Protein 2JKS (pdb70)

Nearest PDB structures (foldseek):
  2jks-assembly1_A  TM=1.004E+00  e=1.057E-60  Toxoplasma gondii ME49
  5wa2-assembly1_A  TM=6.777E-01  e=1.128E-17  Toxoplasma gondii
  1ynt-assembly1_G  TM=4.814E-01  e=3.077E-14  Toxoplasma gondii
  5co1-assembly4_D  TM=2.319E-01  e=4.496E-04  Danio rerio
  2z4t-assembly1_A  TM=3.611E-01  e=1.476E-02  Photobacterium sp. JT-ISH-224

Organism: Toxoplasma gondii (NCBI:txid5811)

Radius of gyration: 24.53 Å; Cα contacts (8 Å, |Δi|>4): 745; chains: 1; bounding box: 59×46×73 Å

CATH classification: 2.60.40.1320 (+1 more: 2.60.40.1320)

Secondary structure (DSSP, 8-state):
--EEEEETTEEEEE---SS--PPEEEEEEEBTTB-EEEEEEE--TT-EEEEESS-TTT-EEETT--SSSSEEEETTTEEEEEEE-HHHHHT-SS----EE----EEEEEE--GGG--SS-EEEEEEEEEE-----EEEEEEEEEEPPPPPEEETTTEEE---STTT-SSPEEEEEBTTB-EEEEE--TTEEEESTTTTTEEE-GGG--TTS--EEEGGGT-TT--GGGEEE-SS-TTEEEEE--GGGS-SS-EEEEEEEEEPP------EEEEEEE-TT--S--

Foldseek 3Di:
DWDWDDDAQEIEIEEPDPDADFAAEDEHEAEVVRFKHKYAYDYDDQKDKAKFVRDQQFWWAAQVAAVEDAWGDTFPDDTRHYTDFLCVQQVADDRWGWAWDPVSTMTMGGDDLRSAHLFKGKTKMKMWIWGPVTDIYMHIYIYIYFHDAFEADPLAATDHGFYPRRPPAAHEAEDALVNQKHKAAQDPQKAKPPVVVLFWFFACVVSASVRGDIDGPCVQQVPDDSVQKDADDVHNRMIMGGQNSVRQGQAKDKTKMFIAGDPVSGHGTHIYIYIYHHPDDPVD

InterPro domains:
  IPR007226 SRS domain [PF04092] (68-215)
  IPR007226 SRS domain [PF04092] (226-361)
  IPR028352 Protozoan surface antigen, SAG1 family [PR01801] (86-101)
  IPR028352 Protozoan surface antigen, SAG1 family [PR01801] (174-192)
  IPR028352 Protozoan surface antigen, SAG1 family [PR01801] (209-225)
  IPR028352 Protozoan surface antigen, SAG1 family [PR01801] (227-246)
  IPR028352 Protozoan surface antigen, SAG1 family [PR01801] (249-264)
  IPR028352 Protozoan surface antigen, SAG1 family [PR01801] (287-299)
  IPR028352 Protozoan surface antigen, SAG1 family [PR01801] (309-319)
  IPR028352 Protozoan surface antigen, SAG1 family [PR01801] (319-334)
  IPR036755 SRS domain superfamily [G3DSA:2.60.40.1320] (55-218)
  IPR036755 SRS domain superfamily [G3DSA:2.60.40.1320] (219-368)
  IPR036755 SRS domain superfamily [SSF74877] (63-218)
  IPR036755 SRS domain superfamily [SSF74877] (221-363)

Structure (mmCIF, N/CA/C/O backbone):
data_2JKS
#
_entry.id   2JKS
#
_cell.length_a   92.050
_cell.length_b   92.050
_cell.length_c   98.310
_cell.angle_alpha   90.00
_cell.angle_beta   90.00
_cell.angle_gamma   90.00
#
_symmetry.space_group_name_H-M   'P 41 21 2'
#
loop_
_entity.id
_entity.type
_entity.pdbx_description
1 polymer 'BRADYZOITE SURFACE ANTIGEN BSR4'
2 non-polymer 'ZINC ION'
3 water water
#
loop_
_atom_site.group_PDB
_atom_site.id
_atom_site.type_symbol
_atom_site.label_atom_id
_atom_site.label_alt_id
_atom_site.label_comp_id
_atom_site.label_asym_id
_atom_site.label_entity_id
_atom_site.label_seq_id
_atom_site.pdbx_PDB_ins_code
_atom_site.Cartn_x
_atom_site.Cartn_y
_atom_site.Cartn_z
_atom_site.occupancy
_atom_site.B_iso_or_equiv
_atom_site.auth_seq_id
_atom_site.auth_comp_id
_atom_site.auth_asym_id
_atom_site.auth_atom_id
_atom_site.pdbx_PDB_model_num
ATOM 1 N N . THR A 1 4 ? -10.572 10.083 39.432 1.00 48.30 4 THR A N 1
ATOM 2 C CA . THR A 1 4 ? -11.060 9.864 38.030 1.00 48.23 4 THR A CA 1
ATOM 3 C C . THR A 1 4 ? -10.082 10.473 36.988 1.00 47.76 4 THR A C 1
ATOM 4 O O . THR A 1 4 ? -9.631 11.622 37.125 1.00 47.47 4 THR A O 1
ATOM 8 N N . SER A 1 5 ? -9.758 9.676 35.974 1.00 46.64 5 SER A N 1
ATOM 9 C CA . SER A 1 5 ? -8.852 10.064 34.900 1.00 44.47 5 SER A CA 1
ATOM 10 C C . SER A 1 5 ? -9.479 9.742 33.534 1.00 43.03 5 SER A C 1
ATOM 11 O O . SER A 1 5 ? -10.284 8.790 33.382 1.00 42.86 5 SER A O 1
ATOM 14 N N . ARG A 1 6 ? -9.160 10.566 32.542 1.00 39.12 6 ARG A N 1
ATOM 15 C CA . ARG A 1 6 ? -9.636 10.324 31.200 1.00 36.53 6 ARG A CA 1
ATOM 16 C C . ARG A 1 6 ? -8.536 10.744 30.212 1.00 33.93 6 ARG A C 1
ATOM 17 O O . ARG A 1 6 ? -8.042 11.832 30.319 1.00 32.15 6 ARG A O 1
ATOM 25 N N . LEU A 1 7 ? -8.220 9.862 29.274 1.00 32.87 7 LEU A N 1
ATOM 26 C CA . LEU A 1 7 ? -7.271 10.103 28.195 1.00 32.77 7 LEU A CA 1
ATOM 27 C C . LEU A 1 7 ? -7.997 10.135 26.834 1.00 32.58 7 LEU A C 1
ATOM 28 O O . LEU A 1 7 ? -8.812 9.243 26.501 1.00 32.16 7 LEU A O 1
ATOM 33 N N . THR A 1 8 ? -7.744 11.198 26.073 1.00 32.38 8 THR A N 1
ATOM 34 C CA . THR A 1 8 ? -8.187 11.266 24.687 1.00 33.03 8 THR A CA 1
ATOM 35 C C . THR A 1 8 ? -6.968 11.383 23.740 1.00 31.20 8 THR A C 1
ATOM 36 O O . THR A 1 8 ? -6.040 12.116 24.030 1.00 33.09 8 THR A O 1
ATOM 40 N N . VAL A 1 9 ? -6.979 10.635 22.651 1.00 30.23 9 VAL A N 1
ATOM 41 C CA . VAL A 1 9 ? -5.961 10.689 21.585 1.00 29.03 9 VAL A CA 1
ATOM 42 C C . VAL A 1 9 ? -6.614 10.787 20.193 1.00 29.91 9 VAL A C 1
ATOM 43 O O . VAL A 1 9 ? -7.496 10.016 19.866 1.00 27.89 9 VAL A O 1
ATOM 47 N N . ALA A 1 10 ? -6.175 11.767 19.382 1.00 29.99 10 ALA A N 1
ATOM 48 C CA . ALA A 1 10 ? -6.578 11.890 17.977 1.00 30.13 10 ALA A CA 1
ATOM 49 C C . ALA A 1 10 ? -5.327 12.339 17.262 1.00 29.82 10 ALA A C 1
ATOM 50 O O . ALA A 1 10 ? -4.763 13.362 17.634 1.00 30.25 10 ALA A O 1
ATOM 52 N N . GLY A 1 11 ? -4.891 11.544 16.285 1.00 30.63 11 GLY A N 1
ATOM 53 C CA . GLY A 1 11 ? -3.613 11.736 15.578 1.00 31.32 11 GLY A CA 1
ATOM 54 C C . GLY A 1 11 ? -2.445 11.754 16.566 1.00 30.84 11 GLY A C 1
ATOM 55 O O . GLY A 1 11 ? -2.276 10.815 17.337 1.00 30.40 11 GLY A O 1
ATOM 56 N N . SER A 1 12 ? -1.656 12.833 16.592 1.00 30.49 12 SER A N 1
ATOM 57 C CA . SER A 1 12 ? -0.606 12.863 17.596 1.00 30.68 12 SER A CA 1
ATOM 58 C C . SER A 1 12 ? -0.865 13.876 18.707 1.00 29.49 12 SER A C 1
ATOM 59 O O . SER A 1 12 ? 0.066 14.465 19.249 1.00 28.26 12 SER A O 1
ATOM 62 N N . ASP A 1 13 ? -2.151 14.092 19.043 1.00 29.59 13 ASP A N 1
ATOM 63 C CA . ASP A 1 13 ? -2.482 14.986 20.126 1.00 29.22 13 ASP A CA 1
ATOM 64 C C . ASP A 1 13 ? -3.191 14.155 21.202 1.00 29.45 13 ASP A C 1
ATOM 65 O O . ASP A 1 13 ? -4.164 13.447 20.868 1.00 28.18 13 ASP A O 1
ATOM 70 N N . ALA A 1 14 ? -2.688 14.229 22.444 1.00 27.93 14 ALA A N 1
ATOM 71 C CA . ALA A 1 14 ? -3.275 13.562 23.607 1.00 27.78 14 ALA A CA 1
ATOM 72 C C . ALA A 1 14 ? -3.675 14.520 24.707 1.00 29.21 14 ALA A C 1
ATOM 73 O O . ALA A 1 14 ? -2.986 15.504 25.000 1.00 29.31 14 ALA A O 1
ATOM 75 N N . LYS A 1 15 ? -4.782 14.208 25.350 1.00 30.00 15 LYS A N 1
ATOM 76 C CA . LYS A 1 15 ? -5.350 15.100 26.357 1.00 32.77 15 LYS A CA 1
ATOM 77 C C . LYS A 1 15 ? -5.722 14.224 27.587 1.00 33.89 15 LYS A C 1
ATOM 78 O O . LYS A 1 15 ? -6.479 13.303 27.420 1.00 32.45 15 LYS A O 1
ATOM 84 N N . CYS A 1 16 ? -5.207 14.530 28.785 1.00 35.43 16 CYS A N 1
ATOM 85 C CA . CYS A 1 16 ? -5.659 13.876 30.033 1.00 38.00 16 CYS A CA 1
ATOM 86 C C . CYS A 1 16 ? -6.477 14.845 30.899 1.00 37.24 16 CYS A C 1
ATOM 87 O O . CYS A 1 16 ? -6.033 15.974 31.168 1.00 36.95 16 CYS A O 1
ATOM 90 N N . ASP A 1 17 ? -7.633 14.375 31.346 1.00 38.57 17 ASP A N 1
ATOM 91 C CA . ASP A 1 17 ? -8.649 15.158 32.059 1.00 39.15 17 ASP A CA 1
ATOM 92 C C . ASP A 1 17 ? -8.914 14.472 33.416 1.00 38.25 17 ASP A C 1
ATOM 93 O O . ASP A 1 17 ? -9.169 13.293 33.465 1.00 38.84 17 ASP A O 1
ATOM 98 N N . PHE A 1 18 ? -8.843 15.212 34.517 1.00 37.62 18 PHE A N 1
ATOM 99 C CA . PHE A 1 18 ? -9.080 14.633 35.842 1.00 36.70 18 PHE A CA 1
ATOM 100 C C . PHE A 1 18 ? -10.216 15.410 36.510 1.00 36.49 18 PHE A C 1
ATOM 101 O O . PHE A 1 18 ? -10.126 16.637 36.639 1.00 35.09 18 PHE A O 1
ATOM 109 N N . PRO A 1 21 ? -12.768 12.492 42.497 1.00 49.49 21 PRO A N 1
ATOM 110 C CA . PRO A 1 21 ? -14.247 12.282 42.436 1.00 49.19 21 PRO A CA 1
ATOM 111 C C . PRO A 1 21 ? -14.594 10.874 41.881 1.00 49.13 21 PRO A C 1
ATOM 112 O O . PRO A 1 21 ? -15.633 10.686 41.202 1.00 49.72 21 PRO A O 1
ATOM 116 N N . ALA A 1 22 ? -13.748 9.895 42.230 1.00 47.97 22 ALA A N 1
ATOM 117 C CA . ALA A 1 22 ? -13.738 8.523 41.686 1.00 48.24 22 ALA A CA 1
ATOM 118 C C . ALA A 1 22 ? -14.439 7.520 42.615 1.00 48.28 22 ALA A C 1
ATOM 119 O O . ALA A 1 22 ? -14.512 7.777 43.834 1.00 47.35 22 ALA A O 1
ATOM 121 N N . THR A 1 23 ? -14.981 6.424 42.067 1.00 48.66 23 THR A N 1
ATOM 122 C CA . THR A 1 23 ? -15.603 5.370 42.898 1.00 50.29 23 THR A CA 1
ATOM 123 C C . THR A 1 23 ? -14.611 4.681 43.790 1.00 52.05 23 THR A C 1
ATOM 124 O O . THR A 1 23 ? -14.722 4.758 44.982 1.00 53.19 23 THR A O 1
ATOM 128 N N . GLN A 1 24 ? -13.643 4.013 43.191 1.00 54.37 24 GLN A N 1
ATOM 129 C CA . GLN A 1 24 ? -12.420 3.657 43.862 1.00 55.73 24 GLN A CA 1
ATOM 130 C C . GLN A 1 24 ? -11.180 4.325 43.281 1.00 56.46 24 GLN A C 1
ATOM 131 O O . GLN A 1 24 ? -11.268 5.242 42.522 1.00 57.44 24 GLN A O 1
ATOM 137 N N . ASP A 1 25 ? -10.011 3.814 43.614 1.00 56.54 25 ASP A N 1
ATOM 138 C CA . ASP A 1 25 ? -8.807 4.136 42.872 1.00 56.23 25 ASP A CA 1
ATOM 139 C C . ASP A 1 25 ? -8.614 3.330 41.599 1.00 54.86 25 ASP A C 1
ATOM 140 O O . ASP A 1 25 ? -9.314 2.378 41.322 1.00 55.44 25 ASP A O 1
ATOM 145 N N . SER A 1 26 ? -7.631 3.737 40.822 1.00 52.70 26 SER A N 1
ATOM 146 C CA . SER A 1 26 ? -7.431 3.217 39.466 1.00 50.41 26 SER A CA 1
ATOM 147 C C . SER A 1 26 ? -6.007 3.316 38.940 1.00 48.57 26 SER A C 1
ATOM 148 O O . SER A 1 26 ? -5.288 4.283 39.243 1.00 48.36 26 SER A O 1
ATOM 151 N N . PRO A 1 27 ? -5.586 2.303 38.171 1.00 46.90 27 PRO A N 1
ATOM 152 C CA . PRO A 1 27 ? -4.324 2.360 37.440 1.00 46.07 27 PRO A CA 1
ATOM 153 C C . PRO A 1 27 ? -4.307 3.551 36.452 1.00 44.05 27 PRO A C 1
ATOM 154 O O . PRO A 1 27 ? -5.360 4.137 36.179 1.00 43.16 27 PRO A O 1
ATOM 158 N N . PRO A 1 28 ? -3.121 3.902 35.919 1.00 43.20 28 PRO A N 1
ATOM 159 C CA . PRO A 1 28 ? -3.073 4.979 34.934 1.00 42.09 28 PRO A CA 1
ATOM 160 C C . PRO A 1 28 ? -3.916 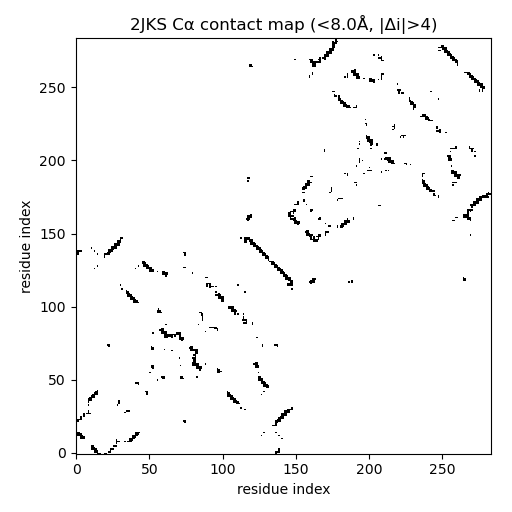4.631 33.719 1.00 41.07 28 PRO A C 1
ATOM 161 O O . PRO A 1 28 ? -3.855 3.506 33.231 1.00 40.46 28 PRO A O 1
ATOM 165 N N . VAL A 1 29 ? -4.727 5.573 33.248 1.00 39.38 29 VAL A N 1
ATOM 166 C CA . VAL A 1 29 ? -5.329 5.404 31.947 1.00 37.89 29 VAL A CA 1
ATOM 167 C C . VAL A 1 29 ? -4.232 5.533 30.843 1.00 37.24 29 VAL A C 1
ATOM 168 O O . VAL A 1 29 ? -3.496 6.527 30.795 1.00 36.03 29 VAL A O 1
ATOM 172 N N . SER A 1 30 ? -4.124 4.516 29.991 1.00 34.95 30 SER A N 1
ATOM 173 C CA . SER A 1 30 ? -2.975 4.378 29.087 1.00 35.51 30 SER A CA 1
ATOM 174 C C . SER A 1 30 ? -3.364 4.467 27.608 1.00 34.17 30 SER A C 1
ATOM 175 O O . SER A 1 30 ? -4.399 3.969 27.201 1.00 34.37 30 SER A O 1
ATOM 178 N N . GLY A 1 31 ? -2.528 5.134 26.817 1.00 31.29 31 GLY A N 1
ATOM 179 C CA . GLY A 1 31 ? -2.768 5.227 25.400 1.00 29.81 31 GLY A CA 1
ATOM 180 C C . GLY A 1 31 ? -1.436 5.509 24.755 1.00 29.88 31 GLY A C 1
ATOM 181 O O . GLY A 1 31 ? -0.443 5.632 25.459 1.00 28.16 31 GLY A O 1
ATOM 182 N N . SER A 1 32 ? -1.420 5.557 23.423 1.00 29.15 32 SER A N 1
ATOM 183 C CA . SER A 1 32 ? -0.157 5.656 22.663 1.00 28.80 32 SER A CA 1
ATOM 184 C C . SER A 1 32 ? -0.365 6.588 21.538 1.00 28.18 32 SER A C 1
ATOM 185 O O . SER A 1 32 ? -1.490 6.810 21.138 1.00 28.15 32 SER A O 1
ATOM 188 N N . LEU A 1 33 ? 0.739 7.137 21.016 1.00 27.85 33 LEU A N 1
ATOM 189 C CA . LEU A 1 33 ? 0.710 7.723 19.670 1.00 27.46 33 LEU A CA 1
ATOM 190 C C . LEU A 1 33 ? 2.097 7.537 19.052 1.00 27.04 33 LEU A C 1
ATOM 191 O O . LEU A 1 33 ? 3.037 7.191 19.759 1.00 26.79 33 LEU A O 1
ATOM 196 N N . THR A 1 34 ? 2.213 7.726 17.744 1.00 27.28 34 THR A N 1
ATOM 197 C CA . THR A 1 34 ? 3.478 7.467 17.042 1.00 27.47 34 THR A CA 1
ATOM 198 C C . THR A 1 34 ? 3.944 8.708 16.313 1.00 28.30 34 THR A C 1
ATOM 199 O O . THR A 1 34 ? 3.138 9.355 15.619 1.00 29.49 34 THR A O 1
ATOM 203 N N . LEU A 1 35 ? 5.221 9.066 16.480 1.00 28.14 35 LEU A N 1
ATOM 204 C CA . LEU A 1 35 ? 5.832 10.111 15.648 1.00 27.87 35 LEU A CA 1
ATOM 205 C C . LEU A 1 35 ? 6.694 9.473 14.569 1.00 28.48 35 LEU A C 1
ATOM 206 O O . LEU A 1 35 ? 7.298 8.413 14.770 1.00 27.70 35 LEU A O 1
ATOM 211 N N . SER A 1 36 ? 6.704 10.119 13.405 1.00 28.13 36 SER A N 1
ATOM 212 C CA . SER A 1 36 ? 7.480 9.659 12.255 1.00 28.54 36 SER A CA 1
ATOM 213 C C . SER A 1 36 ? 7.558 10.771 11.210 1.00 29.63 36 SER A C 1
ATOM 214 O O . SER A 1 36 ? 6.910 11.812 11.366 1.00 27.59 36 SER A O 1
ATOM 217 N N . LYS A 1 37 ? 8.361 10.539 10.163 1.00 30.41 37 LYS A N 1
ATOM 218 C CA . LYS A 1 37 ? 8.381 11.417 8.978 1.00 32.54 37 LYS A CA 1
ATOM 219 C C . LYS A 1 37 ? 6.960 11.789 8.589 1.00 32.41 37 LYS A C 1
ATOM 220 O O . LYS A 1 37 ? 6.108 10.922 8.377 1.00 33.54 37 LYS A O 1
ATOM 226 N N . GLY A 1 38 ? 6.691 13.078 8.535 1.00 32.67 38 GLY A N 1
ATOM 227 C CA . GLY A 1 38 ? 5.322 13.512 8.165 1.00 33.41 38 GLY A CA 1
ATOM 228 C C . GLY A 1 38 ? 4.357 13.691 9.341 1.00 33.15 38 GLY A C 1
ATOM 229 O O . GLY A 1 38 ? 3.257 14.259 9.171 1.00 33.23 38 GLY A O 1
ATOM 230 N N . ARG A 1 39 ? 4.751 13.213 10.529 1.00 31.00 39 ARG A N 1
ATOM 231 C CA . ARG A 1 39 ? 3.955 13.391 11.726 1.00 30.95 39 ARG A CA 1
ATOM 232 C C . ARG A 1 39 ? 4.940 13.570 12.843 1.00 28.95 39 ARG A C 1
ATOM 233 O O . ARG A 1 39 ? 5.188 12.686 13.609 1.00 29.30 39 ARG A O 1
ATOM 241 N N . MET A 1 40 ? 5.507 14.750 12.903 1.00 28.03 40 MET A N 1
ATOM 242 C CA . MET A 1 40 ? 6.701 15.024 13.641 1.00 28.16 40 MET A CA 1
ATOM 243 C C . MET A 1 40 ? 6.432 15.769 14.936 1.00 27.86 40 MET A C 1
ATOM 244 O O . MET A 1 40 ? 7.359 15.982 15.727 1.00 29.15 40 MET A O 1
ATOM 249 N N . THR A 1 41 ? 5.183 16.174 15.146 1.00 27.36 41 THR A N 1
ATOM 250 C CA . THR A 1 41 ? 4.826 16.953 16.323 1.00 27.60 41 THR A CA 1
ATOM 251 C C . THR A 1 41 ? 3.785 16.280 17.178 1.00 28.56 41 THR A C 1
ATOM 252 O O . THR A 1 41 ? 2.688 15.986 16.705 1.00 29.26 41 THR A O 1
ATOM 256 N N . ALA A 1 42 ? 4.127 16.059 18.449 1.00 29.32 42 ALA A N 1
ATOM 257 C CA . ALA A 1 42 ? 3.168 15.565 19.422 1.00 29.51 42 ALA A CA 1
ATOM 258 C C . ALA A 1 42 ? 2.687 16.695 20.366 1.00 29.32 42 ALA A C 1
ATOM 259 O O . ALA A 1 42 ? 3.433 17.611 20.669 1.00 29.16 42 ALA A O 1
ATOM 261 N N . THR A 1 43 ? 1.424 16.653 20.798 1.00 28.65 43 THR A N 1
ATOM 262 C CA . THR A 1 43 ? 1.015 17.543 21.866 1.00 29.28 43 THR A CA 1
ATOM 263 C C . THR A 1 43 ? 0.406 16.766 23.018 1.00 29.78 43 THR A C 1
ATOM 264 O O . THR A 1 43 ? -0.264 15.751 22.802 1.00 27.71 43 THR A O 1
ATOM 268 N N . PHE A 1 44 ? 0.625 17.270 24.243 1.00 29.29 44 PHE A N 1
ATOM 269 C CA . PHE A 1 44 ? 0.162 16.626 25.469 1.00 29.61 44 PHE A CA 1
ATOM 270 C C . PHE A 1 44 ? -0.440 17.702 26.364 1.00 30.32 44 PHE A C 1
ATOM 271 O O . PHE A 1 44 ? 0.211 18.692 26.666 1.00 29.94 44 PHE A O 1
ATOM 279 N N . GLU A 1 45 ? -1.688 17.498 26.758 1.00 30.38 45 GLU A N 1
ATOM 280 C CA . GLU A 1 45 ? -2.360 18.453 27.638 1.00 32.12 45 GLU A CA 1
ATOM 281 C C . GLU A 1 45 ? -2.920 17.751 28.874 1.00 32.41 45 GLU A C 1
ATOM 282 O O . GLU A 1 45 ? -3.398 16.595 28.785 1.00 34.11 45 GLU A O 1
ATOM 288 N N . CYS A 1 46 ? -2.804 18.406 30.028 1.00 32.46 46 CYS A N 1
ATOM 289 C CA . CYS A 1 46 ? -3.371 17.872 31.273 1.00 32.89 46 CYS A CA 1
ATOM 290 C C . CYS A 1 46 ? -4.159 18.920 32.012 1.00 34.31 46 CYS A C 1
ATOM 291 O O . CYS A 1 46 ? -3.624 19.983 32.330 1.00 33.19 46 CYS A O 1
ATOM 294 N N . SER A 1 47 ? -5.431 18.621 32.269 1.00 35.82 47 SER A N 1
ATOM 295 C CA . SER A 1 47 ? -6.293 19.589 32.916 1.00 39.04 47 SER A CA 1
ATOM 296 C C . SER A 1 47 ? -7.087 18.934 34.026 1.00 40.51 47 SER A C 1
ATOM 297 O O . SER A 1 47 ? -7.335 17.729 34.004 1.00 39.21 47 SER A O 1
ATOM 300 N N . ALA A 1 48 ? -7.444 19.728 35.025 1.00 42.50 48 ALA A N 1
ATOM 301 C CA . ALA A 1 48 ? -8.116 19.201 36.177 1.00 44.93 48 ALA A CA 1
ATOM 302 C C . ALA A 1 48 ? -9.053 20.258 36.722 1.00 47.59 48 ALA A C 1
ATOM 303 O O . ALA A 1 48 ? -8.942 21.444 36.391 1.00 46.18 48 ALA A O 1
ATOM 305 N N . THR A 1 49 ? -9.993 19.794 37.538 1.00 51.21 49 THR A N 1
ATOM 306 C CA . THR A 1 49 ? -10.936 20.662 38.253 1.00 54.69 49 THR A CA 1
ATOM 307 C C . THR A 1 49 ? -10.169 21.388 39.365 1.00 56.75 49 THR A C 1
ATOM 308 O O . THR A 1 49 ? -9.114 20.918 39.797 1.00 57.29 49 THR A O 1
ATOM 312 N N . GLN A 1 50 ? -10.717 22.507 39.842 1.00 59.11 50 GLN A N 1
ATOM 313 C CA . GLN A 1 50 ? -9.984 23.447 40.715 1.00 60.74 50 GLN A CA 1
ATOM 314 C C . GLN A 1 50 ? -9.286 22.895 41.982 1.00 60.28 50 GLN A C 1
ATOM 315 O O . GLN A 1 50 ? -8.274 23.449 42.392 1.00 60.94 50 GLN A O 1
ATOM 321 N N . ALA A 1 51 ? -9.802 21.824 42.592 1.00 59.74 51 ALA A N 1
ATOM 322 C CA . ALA A 1 51 ? -9.207 21.283 43.842 1.00 58.82 51 ALA A CA 1
ATOM 323 C C . ALA A 1 51 ? -7.993 20.333 43.681 1.00 58.36 51 ALA A C 1
ATOM 324 O O . ALA A 1 51 ? -7.355 19.948 44.679 1.00 58.13 51 ALA A O 1
ATOM 326 N N . LEU A 1 52 ? -7.665 19.972 42.434 1.00 57.05 52 LEU A N 1
ATOM 327 C CA . LEU A 1 52 ? -6.607 18.989 42.173 1.00 55.07 52 LEU A CA 1
ATOM 328 C C . LEU A 1 52 ? -5.307 19.649 41.725 1.00 53.89 52 LEU A C 1
ATOM 329 O O . LEU A 1 52 ? -5.335 20.536 40.872 1.00 54.38 52 LEU A O 1
ATOM 334 N N . SER A 1 53 ? -4.183 19.228 42.301 1.00 51.48 53 SER A N 1
ATOM 335 C CA . SER A 1 53 ? -2.890 19.615 41.757 1.00 49.55 53 SER A CA 1
ATOM 336 C C . SER A 1 53 ? -2.391 18.536 40.782 1.00 48.48 53 SER A C 1
ATOM 337 O O . SER A 1 53 ? -2.476 17.333 41.073 1.00 47.55 53 SER A O 1
ATOM 340 N N . ILE A 1 54 ? -1.901 18.983 39.628 1.00 46.77 54 ILE A N 1
ATOM 341 C CA . ILE A 1 54 ? -1.379 18.070 38.595 1.00 46.00 54 ILE A CA 1
ATOM 342 C C . ILE A 1 54 ? 0.135 18.166 38.630 1.00 44.60 54 ILE A C 1
ATOM 343 O O . ILE A 1 54 ? 0.697 19.255 38.799 1.00 44.26 54 ILE A O 1
ATOM 348 N N . SER A 1 55 ? 0.796 17.023 38.541 1.00 42.74 55 SER A N 1
ATOM 349 C CA . SER A 1 55 ? 2.229 16.988 38.282 1.00 41.00 55 SER A CA 1
ATOM 350 C C . SER A 1 55 ? 2.450 16.151 37.018 1.00 39.90 55 SER A C 1
ATOM 351 O O . SER A 1 55 ? 1.536 15.496 36.550 1.00 38.47 55 SER A O 1
ATOM 354 N N . THR A 1 56 ? 3.654 16.205 36.457 1.00 39.28 56 THR A N 1
ATOM 355 C CA . THR A 1 56 ? 3.991 15.339 35.353 1.00 37.08 56 THR A CA 1
ATOM 356 C C . THR A 1 56 ? 4.884 14.183 35.783 1.00 37.27 56 THR A C 1
ATOM 357 O O . THR A 1 56 ? 5.444 14.189 36.874 1.00 36.29 56 THR A O 1
ATOM 361 N N . ILE A 1 57 ? 5.018 13.212 34.873 1.00 36.43 57 ILE A N 1
ATOM 362 C CA . ILE A 1 57 ? 5.968 12.103 34.983 1.00 37.87 57 ILE A CA 1
ATOM 363 C C . ILE A 1 57 ? 6.741 12.067 33.645 1.00 35.90 57 ILE A C 1
ATOM 364 O O . ILE A 1 57 ? 6.139 11.940 32.584 1.00 37.07 57 ILE A O 1
ATOM 369 N N . PRO A 1 58 ? 8.052 12.286 33.683 1.00 35.92 58 PRO A N 1
ATOM 370 C CA . PRO A 1 58 ? 8.842 12.652 34.858 1.00 36.17 58 PRO A CA 1
ATOM 371 C C . PRO A 1 58 ? 8.428 14.031 35.386 1.00 35.69 58 PRO A C 1
ATOM 372 O O . PRO A 1 58 ? 7.658 14.727 34.746 1.00 33.92 58 PRO A O 1
ATOM 376 N N . THR A 1 59 ? 8.964 14.407 36.551 1.00 36.53 59 THR A N 1
ATOM 377 C CA . THR A 1 59 ? 8.558 15.615 37.255 1.00 37.28 59 THR A CA 1
ATOM 378 C C . THR A 1 59 ? 8.843 16.846 36.409 1.00 36.85 59 THR A C 1
ATOM 379 O O . THR A 1 59 ? 8.086 17.807 36.420 1.00 37.27 59 THR A O 1
ATOM 383 N N . ASN A 1 60 ? 9.927 16.813 35.635 1.00 37.21 60 ASN A N 1
ATOM 384 C CA . ASN A 1 60 ? 10.171 17.881 34.678 1.00 36.33 60 ASN A CA 1
ATOM 385 C C . ASN A 1 60 ? 10.178 17.381 33.233 1.00 35.75 60 ASN A C 1
ATOM 386 O O . ASN A 1 60 ? 11.225 16.976 32.717 1.00 34.94 60 ASN A O 1
ATOM 391 N N . ILE A 1 61 ? 9.010 17.409 32.598 1.00 36.21 61 ILE A N 1
ATOM 392 C CA . ILE A 1 61 ? 8.812 16.946 31.209 1.00 35.66 61 ILE A CA 1
ATOM 393 C C . ILE A 1 61 ? 9.641 17.784 30.191 1.00 36.41 61 ILE A C 1
ATOM 394 O O . ILE A 1 61 ? 9.936 17.352 29.057 1.00 35.47 61 ILE A O 1
ATOM 399 N N . GLU A 1 62 ? 9.990 18.998 30.596 1.00 35.78 62 GLU A N 1
ATOM 400 C CA . GLU A 1 62 ? 10.774 19.887 29.738 1.00 37.55 62 GLU A CA 1
ATOM 401 C C . GLU A 1 62 ? 12.252 19.528 29.703 1.00 36.93 62 GLU A C 1
ATOM 402 O O . GLU A 1 62 ? 13.026 20.121 28.932 1.00 36.40 62 GLU A O 1
ATOM 408 N N . GLN A 1 63 ? 12.637 18.570 30.535 1.00 37.42 63 GLN A N 1
ATOM 409 C CA . GLN A 1 63 ? 14.008 18.112 30.622 1.00 38.82 63 GLN A CA 1
ATOM 410 C C . GLN A 1 63 ? 14.137 16.634 30.351 1.00 37.54 63 GLN A C 1
ATOM 411 O O . GLN A 1 63 ? 15.099 16.216 29.712 1.00 38.33 63 GLN A O 1
ATOM 417 N N . ASN A 1 64 ? 13.172 15.852 30.823 1.00 36.55 64 ASN A N 1
ATOM 418 C CA . ASN A 1 64 ? 13.281 14.407 30.791 1.00 36.80 64 ASN A CA 1
ATOM 419 C C . ASN A 1 64 ? 12.017 13.726 30.235 1.00 35.72 64 ASN A C 1
ATOM 420 O O . ASN A 1 64 ? 10.942 14.318 30.222 1.00 35.33 64 ASN A O 1
ATOM 425 N N . VAL A 1 65 ? 12.193 12.503 29.741 1.00 34.66 65 VAL A N 1
ATOM 426 C CA . VAL A 1 65 ? 11.083 11.562 29.478 1.00 34.27 65 VAL A CA 1
ATOM 427 C C . VAL A 1 65 ? 11.401 10.243 30.206 1.00 33.89 65 VAL A C 1
ATOM 428 O O . VAL A 1 65 ? 12.475 10.115 30.784 1.00 35.02 65 VAL A O 1
ATOM 432 N N . CYS A 1 66 ? 10.468 9.299 30.236 1.00 34.36 66 CYS A N 1
ATOM 433 C CA . CYS A 1 66 ? 10.719 7.991 30.810 1.00 35.28 66 CYS A CA 1
ATOM 434 C C . CYS A 1 66 ? 11.083 6.973 29.746 1.00 36.05 66 CYS A C 1
ATOM 435 O O . CYS A 1 66 ? 10.433 6.898 28.707 1.00 35.03 66 CYS A O 1
ATOM 438 N N . ASP A 1 67 ? 12.121 6.193 30.015 1.00 36.19 67 ASP A N 1
ATOM 439 C CA . ASP A 1 67 ? 12.467 5.034 29.182 1.00 39.07 67 ASP A CA 1
ATOM 440 C C . ASP A 1 67 ? 11.965 3.764 29.882 1.00 40.04 67 ASP A C 1
ATOM 441 O O . ASP A 1 67 ? 12.575 3.315 30.858 1.00 39.48 67 ASP A O 1
ATOM 446 N N . PRO A 1 68 ? 10.875 3.153 29.384 1.00 42.06 68 PRO A N 1
ATOM 447 C CA . PRO A 1 68 ? 10.462 1.968 30.145 1.00 44.06 68 PRO A CA 1
ATOM 448 C C . PRO A 1 68 ? 11.456 0.796 30.122 1.00 46.66 68 PRO A C 1
ATOM 449 O O . PRO A 1 68 ? 11.270 -0.176 30.863 1.00 47.73 68 PRO A O 1
ATOM 453 N N . LYS A 1 69 ? 12.501 0.887 29.303 1.00 48.76 69 LYS A N 1
ATOM 454 C CA . LYS A 1 69 ? 13.473 -0.205 29.151 1.00 50.57 69 LYS A CA 1
ATOM 455 C C . LYS A 1 69 ? 14.595 -0.070 30.161 1.00 52.31 69 LYS A C 1
ATOM 456 O O . LYS A 1 69 ? 15.221 -1.058 30.515 1.00 52.25 69 LYS A O 1
ATOM 462 N N . LYS A 1 70 ? 14.861 1.162 30.589 1.00 54.58 70 LYS A N 1
ATOM 463 C CA . LYS A 1 70 ? 15.896 1.458 31.563 1.00 57.23 70 LYS A CA 1
ATOM 464 C C . LYS A 1 70 ? 15.302 1.412 32.979 1.00 59.15 70 LYS A C 1
ATOM 465 O O . LYS A 1 70 ? 14.800 2.414 33.495 1.00 58.89 70 LYS A O 1
ATOM 471 N N . THR A 1 71 ? 15.357 0.224 33.584 1.00 61.21 71 THR A N 1
ATOM 472 C CA . THR A 1 71 ? 14.724 -0.058 34.882 1.00 63.42 71 THR A CA 1
ATOM 473 C C . THR A 1 71 ? 15.759 -0.098 36.020 1.00 64.65 71 THR A C 1
ATOM 474 O O . THR A 1 71 ? 15.505 0.378 37.143 1.00 65.26 71 THR A O 1
ATOM 478 N N . THR A 1 72 ? 16.909 -0.699 35.732 1.00 65.79 72 THR A N 1
ATOM 479 C CA . THR A 1 72 ? 18.098 -0.532 36.565 1.00 66.89 72 THR A CA 1
ATOM 480 C C . THR A 1 72 ? 18.731 0.736 35.982 1.00 67.34 72 THR A C 1
ATOM 481 O O . THR A 1 72 ? 18.812 0.889 34.753 1.00 67.96 72 THR A O 1
ATOM 485 N N . ASN A 1 73 ? 19.136 1.669 36.839 1.00 67.48 73 ASN A N 1
ATOM 486 C CA . ASN A 1 73 ? 18.772 3.053 36.517 1.00 67.02 73 ASN A CA 1
ATOM 487 C C . ASN A 1 73 ? 19.593 4.282 36.935 1.00 65.93 73 ASN A C 1
ATOM 488 O O . ASN A 1 73 ? 20.767 4.208 37.332 1.00 65.93 73 ASN A O 1
ATOM 493 N N . GLY A 1 74 ? 18.927 5.415 36.714 1.00 64.28 74 GLY A N 1
ATOM 494 C CA . GLY A 1 74 ? 18.927 6.591 37.585 1.00 62.14 74 GLY A CA 1
ATOM 495 C C . GLY A 1 74 ? 17.497 6.714 38.146 1.00 60.38 74 GLY A C 1
ATOM 496 O O . GLY A 1 74 ? 16.902 5.724 38.580 1.00 60.41 74 GLY A O 1
ATOM 497 N N . THR A 1 75 ? 16.906 7.901 38.091 1.00 58.54 75 THR A N 1
ATOM 498 C CA . THR A 1 75 ? 15.665 8.143 38.846 1.00 56.49 75 THR A CA 1
ATOM 499 C C . THR A 1 75 ? 14.341 7.604 38.230 1.00 55.71 75 THR A C 1
ATOM 500 O O . THR A 1 75 ? 13.959 7.927 37.096 1.00 55.51 75 THR A O 1
ATOM 504 N N . VAL A 1 76 ? 13.667 6.759 39.013 1.00 53.65 76 VAL A N 1
ATOM 505 C CA . VAL A 1 76 ? 12.490 5.985 38.577 1.00 51.75 76 VAL A CA 1
ATOM 506 C C . VAL A 1 76 ? 11.239 6.831 38.291 1.00 50.48 76 VAL A C 1
ATOM 507 O O . VAL A 1 76 ? 10.908 7.769 39.042 1.00 49.51 76 VAL A O 1
ATOM 511 N N . CYS A 1 77 ? 10.542 6.471 37.213 1.00 48.18 77 CYS A N 1
ATOM 512 C CA . CYS A 1 77 ? 9.287 7.105 36.839 1.00 47.18 77 CYS A CA 1
ATOM 513 C C . CYS A 1 77 ? 8.095 6.462 37.527 1.00 47.71 77 CYS A C 1
ATOM 514 O O . CYS A 1 77 ? 7.664 5.365 37.155 1.00 47.69 77 CYS A O 1
ATOM 517 N N . GLN A 1 78 ? 7.557 7.162 38.524 1.00 48.39 78 GLN A N 1
ATOM 518 C CA . GLN A 1 78 ? 6.519 6.624 39.418 1.00 49.02 78 GLN A CA 1
ATOM 519 C C . GLN A 1 78 ? 5.086 6.993 38.983 1.00 48.90 78 GLN A C 1
ATOM 520 O O . GLN A 1 78 ? 4.801 8.151 38.697 1.00 49.25 78 GLN A O 1
ATOM 526 N N . PHE A 1 79 ? 4.214 5.996 38.877 1.00 48.67 79 PHE A N 1
ATOM 527 C CA . PHE A 1 79 ? 2.782 6.188 38.642 1.00 49.25 79 PHE A CA 1
ATOM 528 C C . PHE A 1 79 ? 1.994 5.615 39.838 1.00 51.03 79 PHE A C 1
ATOM 529 O O . PHE A 1 79 ? 2.024 4.411 40.099 1.00 50.16 79 PHE A O 1
ATOM 537 N N . GLY A 1 80 ? 1.273 6.473 40.550 1.00 52.68 80 GLY A N 1
ATOM 538 C CA . GLY A 1 80 ? 0.596 6.031 41.765 1.00 55.21 80 GLY A CA 1
ATOM 539 C C . GLY A 1 80 ? 1.607 5.680 42.842 1.00 56.31 80 GLY A C 1
ATOM 540 O O . GLY A 1 80 ? 2.761 6.119 42.792 1.00 56.77 80 GLY A O 1
ATOM 541 N N . ALA A 1 81 ? 1.174 4.881 43.811 1.00 57.78 81 ALA A N 1
ATOM 542 C CA . ALA A 1 81 ? 2.060 4.405 44.892 1.00 58.90 81 ALA A CA 1
ATOM 543 C C . ALA A 1 81 ? 2.880 3.174 44.481 1.00 59.65 81 ALA A C 1
ATOM 544 O O . ALA A 1 81 ? 3.913 2.870 45.076 1.00 60.01 81 ALA A O 1
ATOM 546 N N . ASN A 1 82 ? 2.429 2.490 43.437 1.00 60.28 82 ASN A N 1
ATOM 547 C CA . ASN A 1 82 ? 2.921 1.165 43.093 1.00 60.88 82 ASN A CA 1
ATOM 548 C C . ASN A 1 82 ? 3.641 1.123 41.751 1.00 60.46 82 ASN A C 1
ATOM 549 O O . ASN A 1 82 ? 4.584 0.341 41.557 1.00 60.68 82 ASN A O 1
ATOM 554 N N . GLY A 1 83 ? 3.174 1.966 40.830 1.00 59.60 83 GLY A N 1
ATOM 555 C CA . GLY A 1 83 ? 3.509 1.853 39.412 1.00 58.39 83 GLY A CA 1
ATOM 556 C C . GLY A 1 83 ? 4.815 2.492 38.980 1.00 57.52 83 GLY A C 1
ATOM 557 O O . GLY A 1 83 ? 5.320 3.425 39.613 1.00 57.63 83 GLY A O 1
ATOM 558 N N . SER A 1 84 ? 5.342 1.976 37.878 1.00 56.21 84 SER A N 1
ATOM 559 C CA . SER A 1 84 ? 6.669 2.305 37.399 1.00 55.21 84 SER A CA 1
ATOM 560 C C . SER A 1 84 ? 6.633 2.272 35.872 1.00 53.82 84 SER A C 1
ATOM 561 O O . SER A 1 84 ? 5.914 1.452 35.292 1.00 53.55 84 SER A O 1
ATOM 564 N N . ALA A 1 85 ? 7.381 3.167 35.227 1.00 51.80 85 ALA A N 1
ATOM 565 C CA . ALA A 1 85 ? 7.565 3.102 33.776 1.00 49.91 85 ALA A CA 1
ATOM 566 C C . ALA A 1 85 ? 9.015 3.387 33.422 1.00 48.47 85 ALA A C 1
ATOM 567 O O . ALA A 1 85 ? 9.325 4.299 32.631 1.00 47.70 85 ALA A O 1
ATOM 569 N N . GLY A 1 86 ? 9.891 2.599 34.024 1.00 46.33 86 GLY A N 1
ATOM 570 C CA . GLY A 1 86 ? 11.304 2.725 33.812 1.00 45.41 86 GLY A CA 1
ATOM 571 C C . GLY A 1 86 ? 11.920 3.941 34.471 1.00 44.59 86 GLY A C 1
ATOM 572 O O . GLY A 1 86 ? 11.595 4.292 35.609 1.00 43.84 86 GLY A O 1
ATOM 573 N N . THR A 1 87 ? 12.813 4.591 33.736 1.00 44.08 87 THR A N 1
ATOM 574 C CA . THR A 1 87 ? 13.657 5.622 34.324 1.00 43.74 87 THR A CA 1
ATOM 575 C C . THR A 1 87 ? 13.731 6.875 33.469 1.00 42.78 87 THR A C 1
ATOM 576 O O . THR A 1 87 ? 13.499 6.826 32.253 1.00 41.22 87 THR A O 1
ATOM 580 N N . GLU A 1 88 ? 14.046 7.992 34.131 1.00 41.90 88 GLU A N 1
ATOM 581 C CA . GLU A 1 88 ? 14.310 9.282 33.480 1.00 41.23 88 GLU A CA 1
ATOM 582 C C . GLU A 1 88 ? 15.531 9.295 32.565 1.00 41.08 88 GLU A C 1
ATOM 583 O O . GLU A 1 88 ? 16.638 8.990 32.996 1.00 41.56 88 GLU A O 1
ATOM 589 N N . VAL A 1 89 ? 15.316 9.674 31.307 1.00 39.43 89 VAL A N 1
ATOM 590 C CA . VAL A 1 89 ? 16.393 9.882 30.331 1.00 39.08 89 VAL A CA 1
ATOM 591 C C . VAL A 1 89 ? 16.125 11.217 29.628 1.00 38.03 89 VAL A C 1
ATOM 592 O O . VAL A 1 89 ? 15.006 11.700 29.668 1.00 37.53 89 VAL A O 1
ATOM 596 N N . THR A 1 90 ? 17.118 11.806 28.958 1.00 37.41 90 THR A N 1
ATOM 597 C CA . THR A 1 90 ? 16.811 12.955 28.121 1.00 37.30 90 THR A CA 1
ATOM 598 C C . THR A 1 90 ? 16.385 12.405 26.741 1.00 37.02 90 THR A C 1
ATOM 599 O O . THR A 1 90 ? 16.654 11.214 26.436 1.00 37.03 90 THR A O 1
ATOM 603 N N . LEU A 1 91 ? 15.675 13.208 25.946 1.00 36.73 91 LEU A N 1
ATOM 604 C CA . LEU A 1 91 ? 15.251 12.721 24.617 1.00 36.92 91 LEU A CA 1
ATOM 605 C C . LEU A 1 91 ? 16.451 12.524 23.713 1.00 37.06 91 LEU A C 1
ATOM 606 O O . LEU A 1 91 ? 16.541 11.530 23.002 1.00 37.42 91 LEU A O 1
ATOM 611 N N . LYS A 1 92 ? 17.383 13.464 23.768 1.00 36.87 92 LYS A N 1
ATOM 612 C CA . LYS A 1 92 ? 18.576 13.363 22.941 1.00 38.37 92 LYS A CA 1
ATOM 613 C C . LYS A 1 92 ? 19.342 12.077 23.235 1.00 37.04 92 LYS A C 1
ATOM 614 O O . LYS A 1 92 ? 19.887 11.472 22.328 1.00 35.97 92 LYS A O 1
ATOM 620 N N . ASP A 1 93 ? 19.330 11.638 24.492 1.00 37.76 93 ASP A N 1
ATOM 621 C CA . ASP A 1 93 ? 19.951 10.374 24.872 1.00 37.77 93 ASP A CA 1
ATOM 622 C C . ASP A 1 93 ? 19.155 9.153 24.428 1.00 36.85 93 ASP A C 1
ATOM 623 O O . ASP A 1 93 ? 19.739 8.203 23.944 1.00 36.89 93 ASP A O 1
ATOM 628 N N . LEU A 1 94 ? 17.833 9.161 24.602 1.00 35.99 94 LEU A N 1
ATOM 629 C CA . LEU A 1 94 ? 16.982 8.061 24.131 1.00 34.66 94 LEU A CA 1
ATOM 630 C C . LEU A 1 94 ? 17.080 7.942 22.606 1.00 34.67 94 LEU A C 1
ATOM 631 O O . LEU A 1 94 ? 17.211 6.845 22.081 1.00 33.66 94 LEU A O 1
ATOM 636 N N . LEU A 1 95 ? 17.088 9.079 21.918 1.00 34.55 95 LEU A N 1
ATOM 637 C CA . LEU A 1 95 ? 17.068 9.085 20.453 1.00 36.69 95 LEU A CA 1
ATOM 638 C C . LEU A 1 95 ? 18.447 8.870 19.851 1.00 38.78 95 LEU A C 1
ATOM 639 O O . LEU A 1 95 ? 18.592 8.596 18.636 1.00 38.50 95 LEU A O 1
ATOM 644 N N . GLU A 1 96 ? 19.454 9.009 20.717 1.00 40.56 96 GLU A N 1
ATOM 645 C CA . GLU A 1 96 ? 20.868 8.900 20.343 1.00 42.62 96 GLU A CA 1
ATOM 646 C C . GLU A 1 96 ? 21.238 9.877 19.257 1.00 43.55 96 GLU A C 1
ATOM 647 O O . GLU A 1 96 ? 21.919 9.509 18.315 1.00 42.96 96 GLU A O 1
ATOM 653 N N . THR A 1 97 ? 20.798 11.120 19.412 1.00 44.46 97 THR A N 1
ATOM 654 C CA . THR A 1 97 ? 20.975 12.139 18.399 1.00 45.81 97 THR A CA 1
ATOM 655 C C . THR A 1 97 ? 21.748 13.324 18.973 1.00 46.91 97 THR A C 1
ATOM 656 O O . THR A 1 97 ? 22.001 13.366 20.175 1.00 47.55 97 THR A O 1
ATOM 660 N N . ASP A 1 98 ? 22.151 14.270 18.116 1.00 47.68 98 ASP A N 1
ATOM 661 C CA . ASP A 1 98 ? 23.118 15.335 18.482 1.00 48.03 98 ASP A CA 1
ATOM 662 C C . ASP A 1 98 ? 22.487 16.600 19.019 1.00 46.85 98 ASP A C 1
ATOM 663 O O . ASP A 1 98 ? 23.123 17.347 19.749 1.00 47.36 98 ASP A O 1
ATOM 668 N N . ARG A 1 99 ? 21.253 16.863 18.599 1.00 45.61 99 ARG A N 1
ATOM 669 C CA . ARG A 1 99 ? 20.565 18.103 18.927 1.00 44.24 99 ARG A CA 1
ATOM 670 C C . ARG A 1 99 ? 19.809 17.912 20.253 1.00 42.97 99 ARG A C 1
ATOM 671 O O . ARG A 1 99 ? 19.222 16.861 20.489 1.00 42.67 99 ARG A O 1
ATOM 679 N N . ILE A 1 100 ? 19.850 18.915 21.119 1.00 41.82 100 ILE A N 1
ATOM 680 C CA . ILE A 1 100 ? 19.034 18.919 22.336 1.00 41.57 100 ILE A CA 1
ATOM 681 C C . ILE A 1 100 ? 17.558 18.970 21.916 1.00 39.74 100 ILE A C 1
ATOM 682 O O . ILE A 1 100 ? 17.175 19.848 21.151 1.00 38.84 100 ILE A O 1
ATOM 687 N N . VAL A 1 101 ? 16.734 18.018 22.370 1.00 39.25 101 VAL A N 1
ATOM 688 C CA . VAL A 1 101 ? 15.294 18.034 22.028 1.00 37.54 101 VAL A CA 1
ATOM 689 C C . VAL A 1 101 ? 14.483 17.835 23.294 1.00 36.58 101 VAL A C 1
ATOM 690 O O . VAL A 1 101 ? 14.786 16.933 24.072 1.00 36.26 101 VAL A O 1
ATOM 694 N N . ASN A 1 102 ? 13.482 18.680 23.527 1.00 35.86 102 ASN A N 1
ATOM 695 C CA . ASN A 1 102 ? 12.702 18.550 24.757 1.00 35.55 102 ASN A CA 1
ATOM 696 C C . ASN A 1 102 ? 11.288 18.900 24.426 1.00 34.98 102 ASN A C 1
ATOM 697 O O . ASN A 1 102 ? 11.021 19.664 23.464 1.00 34.32 102 ASN A O 1
ATOM 702 N N . TRP A 1 103 ? 10.370 18.377 25.244 1.00 33.55 103 TRP A N 1
ATOM 703 C CA . TRP A 1 103 ? 8.997 18.861 25.252 1.00 31.68 103 TRP A CA 1
ATOM 704 C C . TRP A 1 103 ? 9.052 20.314 25.692 1.00 32.13 103 TRP A C 1
ATOM 705 O O . TRP A 1 103 ? 9.870 20.670 26.517 1.00 32.53 103 TRP A O 1
ATOM 716 N N . LYS A 1 104 ? 8.164 21.129 25.144 1.00 34.02 104 LYS A N 1
ATOM 717 C CA . LYS A 1 104 ? 8.133 22.549 25.428 1.00 35.23 104 LYS A CA 1
ATOM 718 C C . LYS A 1 104 ? 6.779 22.897 25.986 1.00 35.76 104 LYS A C 1
ATOM 719 O O . LYS A 1 104 ? 5.763 22.594 25.379 1.00 34.08 104 LYS A O 1
ATOM 725 N N . VAL A 1 105 ? 6.785 23.571 27.126 1.00 37.11 105 VAL A N 1
ATOM 726 C CA . VAL A 1 105 ? 5.543 24.124 27.664 1.00 40.17 105 VAL A CA 1
ATOM 727 C C . VAL A 1 105 ? 4.927 25.200 26.719 1.00 42.03 105 VAL A C 1
ATOM 728 O O . VAL A 1 105 ? 5.624 26.011 26.092 1.00 41.14 105 VAL A O 1
ATOM 732 N N . ASN A 1 106 ? 3.619 25.159 26.563 1.00 45.61 106 ASN A N 1
ATOM 733 C CA . ASN A 1 106 ? 2.957 26.180 25.798 1.00 49.64 106 ASN A CA 1
ATOM 734 C C . ASN A 1 106 ? 2.685 27.355 26.756 1.00 52.67 106 ASN A C 1
ATOM 735 O O . ASN A 1 106 ? 2.084 27.205 27.832 1.00 53.30 106 ASN A O 1
ATOM 740 N N . GLU A 1 107 ? 3.250 28.503 26.406 1.00 55.76 107 GLU A N 1
ATOM 741 C CA . GLU A 1 107 ? 3.093 29.715 27.212 1.00 58.82 107 GLU A CA 1
ATOM 742 C C . GLU A 1 107 ? 2.159 30.710 26.506 1.00 59.79 107 GLU A C 1
ATOM 743 O O . GLU A 1 107 ? 2.338 31.050 25.327 1.00 60.40 107 GLU A O 1
ATOM 749 N N . GLN A 1 108 ? 1.154 31.141 27.267 1.00 61.11 108 GLN A N 1
ATOM 750 C CA . GLN A 1 108 ? -0.129 31.665 26.782 1.00 62.28 108 GLN A CA 1
ATOM 751 C C . GLN A 1 108 ? -1.163 30.963 27.652 1.00 62.08 108 GLN A C 1
ATOM 752 O O . GLN A 1 108 ? -0.862 29.919 28.249 1.00 61.98 108 GLN A O 1
ATOM 758 N N . SER A 1 115 ? -4.447 23.846 33.418 1.00 47.16 115 SER A N 1
ATOM 759 C CA . SER A 1 115 ? -4.584 23.189 32.119 1.00 46.77 115 SER A CA 1
ATOM 760 C C . SER A 1 115 ? -3.338 23.301 31.272 1.00 45.96 115 SER A C 1
ATOM 761 O O . SER A 1 115 ? -3.348 23.940 30.204 1.00 48.09 115 SER A O 1
ATOM 764 N N . GLN A 1 116 ? -2.282 22.657 31.728 1.00 43.38 116 GLN A N 1
ATOM 765 C CA . GLN A 1 116 ? -1.008 22.747 31.086 1.00 40.47 116 GLN A CA 1
ATOM 766 C C . GLN A 1 116 ? -0.938 21.949 29.807 1.00 38.94 116 GLN A C 1
ATOM 767 O O . GLN A 1 116 ? -1.572 20.888 29.676 1.00 36.66 116 GLN A O 1
ATOM 773 N N . LYS A 1 117 ? -0.178 22.477 28.850 1.00 36.18 117 LYS A N 1
ATOM 774 C CA . LYS A 1 117 ? -0.008 21.807 27.597 1.00 35.55 117 LYS A CA 1
ATOM 775 C C . LYS A 1 117 ? 1.458 21.931 27.163 1.00 34.56 117 LYS A C 1
ATOM 776 O O . LYS A 1 117 ? 2.111 22.941 27.453 1.00 34.63 117 LYS A O 1
ATOM 782 N N . TRP A 1 118 ? 1.943 20.884 26.489 1.00 33.23 118 TRP A N 1
ATOM 783 C CA . TRP A 1 118 ? 3.315 20.718 26.037 1.00 32.15 118 TRP A CA 1
ATOM 784 C C . TRP A 1 118 ? 3.297 20.235 24.596 1.00 31.86 118 TRP A C 1
ATOM 785 O O . TRP A 1 118 ? 2.365 19.539 24.188 1.00 29.54 118 TRP A O 1
ATOM 796 N N . SER A 1 119 ? 4.359 20.577 23.862 1.00 30.85 119 SER A N 1
ATOM 797 C CA . SER A 1 119 ? 4.538 20.247 22.442 1.00 32.04 119 SER A CA 1
ATOM 798 C C . SER A 1 119 ? 5.917 19.631 22.295 1.00 31.87 119 SER A C 1
ATOM 799 O O . SER A 1 119 ? 6.855 20.131 22.911 1.00 33.05 119 SER A O 1
ATOM 802 N N . LEU A 1 120 ? 6.048 18.566 21.498 1.00 30.53 120 LEU A N 1
ATOM 803 C CA . LEU A 1 120 ? 7.350 17.987 21.154 1.00 29.10 120 LEU A CA 1
ATOM 804 C C . LEU A 1 120 ? 7.413 17.979 19.650 1.00 28.99 120 LEU A C 1
ATOM 805 O O . LEU A 1 120 ? 6.584 17.340 18.988 1.00 29.96 120 LEU A O 1
ATOM 810 N N . GLU A 1 121 ? 8.351 18.737 19.090 1.00 27.11 121 GLU A N 1
ATOM 811 C CA . GLU A 1 121 ? 8.468 18.796 17.629 1.00 26.77 121 GLU A CA 1
ATOM 812 C C . GLU A 1 121 ? 9.804 18.149 17.234 1.00 27.10 121 GLU A C 1
ATOM 813 O O . GLU A 1 121 ? 10.856 18.671 17.515 1.00 25.81 121 GLU A O 1
ATOM 819 N N . LEU A 1 122 ? 9.759 16.978 16.604 1.00 26.37 122 LEU A N 1
ATOM 820 C CA . LEU A 1 122 ? 10.988 16.459 16.064 1.00 26.21 122 LEU A CA 1
ATOM 821 C C . LEU A 1 122 ? 11.308 17.076 14.712 1.00 25.71 122 LEU A C 1
ATOM 822 O O . LEU A 1 122 ? 10.393 17.477 13.987 1.00 26.96 122 LEU A O 1
ATOM 827 N N . HIS A 1 123 ? 12.613 17.191 14.411 1.00 27.04 123 HIS A N 1
ATOM 828 C CA . HIS A 1 123 ? 13.133 17.616 13.105 1.00 28.27 123 HIS A CA 1
ATOM 829 C C . HIS A 1 123 ? 13.685 16.331 12.444 1.00 29.58 123 HIS A C 1
ATOM 830 O O . HIS A 1 123 ? 13.873 15.297 13.105 1.00 27.78 123 HIS A O 1
ATOM 837 N N . ASN A 1 124 ? 13.941 16.375 11.141 1.00 30.99 124 ASN A N 1
ATOM 838 C CA . ASN A 1 124 ? 14.344 15.139 10.438 1.00 32.73 124 ASN A CA 1
ATOM 839 C C . ASN A 1 124 ? 15.610 14.571 11.025 1.00 32.01 124 ASN A C 1
ATOM 840 O O . ASN A 1 124 ? 15.762 13.348 11.213 1.00 31.39 124 ASN A O 1
ATOM 845 N N . GLU A 1 125 ? 16.499 15.474 11.411 1.00 32.95 125 GLU A N 1
ATOM 846 C CA . GLU A 1 125 ? 17.784 15.085 11.995 1.00 33.82 125 GLU A CA 1
ATOM 847 C C . GLU A 1 125 ? 17.633 14.444 13.372 1.00 34.27 125 GLU A C 1
ATOM 848 O O . GLU A 1 125 ? 18.580 13.796 13.862 1.00 34.54 125 GLU A O 1
ATOM 854 N N . ASP A 1 126 ? 16.427 14.568 13.978 1.00 32.74 126 ASP A N 1
ATOM 855 C CA . ASP A 1 126 ? 16.194 13.978 15.296 1.00 31.62 126 ASP A CA 1
ATOM 856 C C . ASP A 1 126 ? 15.740 12.536 15.189 1.00 30.27 126 ASP A C 1
ATOM 857 O O . ASP A 1 126 ? 15.692 11.816 16.197 1.00 30.26 126 ASP A O 1
ATOM 862 N N . LEU A 1 127 ? 15.339 12.126 13.992 1.00 29.40 127 LEU A N 1
ATOM 863 C CA . LEU A 1 127 ? 14.767 10.761 13.819 1.00 29.02 127 LEU A CA 1
ATOM 864 C C . LEU A 1 127 ? 15.863 9.729 14.064 1.00 27.92 127 LEU A C 1
ATOM 865 O O . LEU A 1 127 ? 16.935 9.880 13.497 1.00 27.29 127 LEU A O 1
ATOM 870 N N . PRO A 1 128 ? 15.614 8.721 14.951 1.00 28.23 128 PRO A N 1
ATOM 871 C CA . PRO A 1 128 ? 16.646 7.758 15.392 1.00 27.40 128 PRO A CA 1
ATOM 872 C C . PRO A 1 128 ? 17.001 6.735 14.290 1.00 27.34 128 PRO A C 1
ATOM 873 O O . PRO A 1 128 ? 16.302 6.635 13.290 1.00 27.54 128 PRO A O 1
ATOM 877 N N . LEU A 1 129 ? 18.112 6.031 14.453 1.00 27.79 129 LEU A N 1
ATOM 878 C CA . LEU A 1 129 ? 18.474 4.895 13.563 1.00 28.09 129 LEU A CA 1
ATOM 879 C C . LEU A 1 129 ? 17.733 3.618 13.867 1.00 28.44 129 LEU A C 1
ATOM 880 O O . LEU A 1 129 ? 17.727 2.671 13.064 1.00 27.21 129 LEU A O 1
ATOM 885 N N . THR A 1 130 ? 17.127 3.569 15.058 1.00 27.80 130 THR A N 1
ATOM 886 C CA . THR A 1 130 ? 16.366 2.432 15.487 1.00 28.86 130 THR A CA 1
ATOM 887 C C . THR A 1 130 ? 15.040 2.924 16.083 1.00 29.26 130 THR A C 1
ATOM 888 O O . THR A 1 130 ? 14.961 4.073 16.520 1.00 28.69 130 THR A O 1
ATOM 892 N N . ASP A 1 131 ? 14.039 2.047 16.103 1.00 29.23 131 ASP A N 1
ATOM 893 C CA . ASP A 1 131 ? 12.708 2.396 16.649 1.00 30.09 131 ASP A CA 1
ATOM 894 C C . ASP A 1 131 ? 12.801 2.665 18.141 1.00 30.02 131 ASP A C 1
ATOM 895 O O . ASP A 1 131 ? 13.422 1.892 18.845 1.00 30.07 131 ASP A O 1
ATOM 900 N N . LYS A 1 132 ? 12.215 3.778 18.596 1.00 30.17 132 LYS A N 1
ATOM 901 C CA . LYS A 1 132 ? 12.242 4.147 20.000 1.00 30.01 132 LYS A CA 1
ATOM 902 C C . LYS A 1 132 ? 10.840 4.344 20.571 1.00 29.28 132 LYS A C 1
ATOM 903 O O . LYS A 1 132 ? 9.877 4.653 19.855 1.00 29.66 132 LYS A O 1
ATOM 909 N N . ALA A 1 133 ? 10.757 4.235 21.888 1.00 28.68 133 ALA A N 1
ATOM 910 C CA . ALA A 1 133 ? 9.554 4.571 22.635 1.00 28.48 133 ALA A CA 1
ATOM 911 C C . ALA A 1 133 ? 9.917 5.257 23.950 1.00 28.14 133 ALA A C 1
ATOM 912 O O . ALA A 1 133 ? 10.924 4.916 24.603 1.00 29.41 133 ALA A O 1
ATOM 914 N N . PHE A 1 134 ? 9.075 6.180 24.375 1.00 27.75 134 PHE A N 1
ATOM 915 C CA . PHE A 1 134 ? 9.203 6.750 25.718 1.00 27.56 134 PHE A CA 1
ATOM 916 C C . PHE A 1 134 ? 7.822 6.930 26.288 1.00 27.61 134 PHE A C 1
ATOM 917 O O . PHE A 1 134 ? 6.819 6.688 25.587 1.00 27.12 134 PHE A O 1
ATOM 925 N N . VAL A 1 135 ? 7.783 7.341 27.555 1.00 27.46 135 VAL A N 1
ATOM 926 C CA . VAL A 1 135 ? 6.541 7.492 28.328 1.00 27.23 135 VAL A CA 1
ATOM 927 C C . VAL A 1 135 ? 6.614 8.869 29.049 1.00 28.33 135 VAL A C 1
ATOM 928 O O . VAL A 1 135 ? 7.674 9.295 29.560 1.00 28.44 135 VAL A O 1
ATOM 932 N N . VAL A 1 136 ? 5.488 9.556 29.043 1.00 28.11 136 VAL A N 1
ATOM 933 C CA . VAL A 1 136 ? 5.247 10.762 29.834 1.00 28.28 136 VAL A CA 1
ATOM 934 C C . VAL A 1 136 ? 3.830 10.546 30.406 1.00 28.82 136 VAL A C 1
ATOM 935 O O . VAL A 1 136 ? 3.089 9.648 29.975 1.00 29.10 136 VAL A O 1
ATOM 939 N N . GLY A 1 137 ? 3.453 11.352 31.380 1.00 29.67 137 GLY A N 1
ATOM 940 C CA . GLY A 1 137 ? 2.157 11.167 31.996 1.00 31.49 137 GLY A CA 1
ATOM 941 C C . GLY A 1 137 ? 1.802 12.364 32.848 1.00 32.73 137 GLY A C 1
ATOM 942 O O . GLY A 1 137 ? 2.618 13.263 33.022 1.00 33.42 137 GLY A O 1
ATOM 943 N N . CYS A 1 138 ? 0.575 12.384 33.360 1.00 33.53 138 CYS A N 1
ATOM 944 C CA . CYS A 1 138 ? 0.188 13.371 34.367 1.00 35.21 138 CYS A CA 1
ATOM 945 C C . CYS A 1 138 ? -0.442 12.615 35.523 1.00 35.07 138 CYS A C 1
ATOM 946 O O . CYS A 1 138 ? -1.032 11.575 35.320 1.00 34.27 138 CYS A O 1
ATOM 949 N N . GLN A 1 139 ? -0.290 13.146 36.726 1.00 36.54 139 GLN A N 1
ATOM 950 C CA . GLN A 1 139 ? -0.942 12.575 37.923 1.00 37.11 139 GLN A CA 1
ATOM 951 C C . GLN A 1 139 ? -1.602 13.728 38.668 1.00 37.72 139 GLN A C 1
ATOM 952 O O . GLN A 1 139 ? -1.006 14.815 38.816 1.00 36.53 139 GLN A O 1
ATOM 958 N N . ALA A 1 140 ? -2.833 13.479 39.117 1.00 37.88 140 ALA A N 1
ATOM 959 C CA . ALA A 1 140 ? -3.631 14.472 39.784 1.00 38.77 140 ALA A CA 1
ATOM 960 C C . ALA A 1 140 ? -3.780 13.939 41.194 1.00 40.26 140 ALA A C 1
ATOM 961 O O . ALA A 1 140 ? -4.064 12.749 41.374 1.00 40.09 140 ALA A O 1
ATOM 963 N N . THR A 1 141 ? -3.547 14.801 42.180 1.00 41.03 141 THR A N 1
ATOM 964 C CA . THR A 1 141 ? -3.647 14.399 43.572 1.00 42.56 141 THR A CA 1
ATOM 965 C C . THR A 1 141 ? -4.763 15.205 44.247 1.00 42.86 141 THR A C 1
ATOM 966 O O . THR A 1 141 ? -4.872 16.415 44.035 1.00 40.47 141 THR A O 1
ATOM 970 N N . SER A 1 142 ? -5.607 14.493 45.008 1.00 44.39 142 SER A N 1
ATOM 971 C CA . SER A 1 142 ? -6.705 15.093 45.793 1.00 46.44 142 SER A CA 1
ATOM 972 C C . SER A 1 142 ? -6.166 15.659 47.090 1.00 47.30 142 SER A C 1
ATOM 973 O O . SER A 1 142 ? -5.196 15.143 47.636 1.00 47.76 142 SER A O 1
ATOM 976 N N . ALA A 1 143 ? -6.800 16.719 47.590 1.00 49.20 143 ALA A N 1
ATOM 977 C CA . ALA A 1 143 ? -6.473 17.216 48.921 1.00 50.14 143 ALA A CA 1
ATOM 978 C C . ALA A 1 143 ? -7.343 16.522 49.960 1.00 50.74 143 ALA A C 1
ATOM 979 O O . ALA A 1 143 ? -7.006 15.417 50.420 1.00 51.79 143 ALA A O 1
ATOM 981 N N . SER A 1 149 ? -4.113 11.545 53.813 1.00 54.74 149 SER A N 1
ATOM 982 C CA . SER A 1 149 ? -3.048 11.421 52.807 1.00 54.45 149 SER A CA 1
ATOM 983 C C . SER A 1 149 ? -3.649 11.117 51.435 1.00 53.13 149 SER A C 1
ATOM 984 O O . SER A 1 149 ? -4.267 10.054 51.250 1.00 53.79 149 SER A O 1
ATOM 987 N N . GLY A 1 150 ? -3.485 12.077 50.506 1.00 51.62 150 GLY A N 1
ATOM 988 C CA . GLY A 1 150 ? -4.305 12.223 49.280 1.00 49.57 150 GLY A CA 1
ATOM 989 C C . GLY A 1 150 ? -4.296 11.119 48.213 1.00 48.32 150 GLY A C 1
ATOM 990 O O . GLY A 1 150 ? -3.313 10.378 48.049 1.00 48.98 150 GLY A O 1
ATOM 991 N N . LYS A 1 151 ? -5.402 11.047 47.473 1.00 46.55 151 LYS A N 1
ATOM 992 C CA . LYS A 1 151 ? -5.657 10.029 46.464 1.00 44.71 151 LYS A CA 1
ATOM 993 C C . LYS A 1 151 ? -5.165 10.519 45.090 1.00 43.21 151 LYS A C 1
ATOM 994 O O . LYS A 1 151 ? -5.332 11.701 44.742 1.00 40.84 151 LYS A O 1
ATOM 1000 N N . THR A 1 152 ? -4.633 9.601 44.279 1.00 41.55 152 THR A N 1
ATOM 1001 C CA . THR A 1 152 ? -4.199 9.981 42.939 1.00 39.89 152 THR A CA 1
ATOM 1002 C C . THR A 1 152 ? -4.958 9.265 41.797 1.00 39.50 152 THR A C 1
ATOM 1003 O O . THR A 1 152 ? -5.551 8.191 41.978 1.00 38.61 152 THR A O 1
ATOM 1007 N N . ALA A 1 153 ? -4.953 9.900 40.625 1.00 38.42 153 ALA A N 1
ATOM 1008 C CA . ALA A 1 153 ? -5.217 9.207 39.385 1.00 36.25 153 ALA A CA 1
ATOM 1009 C C . ALA A 1 153 ? -4.141 9.712 38.423 1.00 35.73 153 ALA A C 1
ATOM 1010 O O . ALA A 1 153 ? -3.510 10.754 38.661 1.00 34.95 153 ALA A O 1
ATOM 1012 N N . ALA A 1 154 ? -3.911 8.958 37.357 1.00 35.17 154 ALA A N 1
ATOM 1013 C CA . ALA A 1 154 ? -2.877 9.325 36.385 1.00 34.04 154 ALA A CA 1
ATOM 1014 C C . ALA A 1 154 ? -3.277 8.926 34.958 1.00 34.33 154 ALA A C 1
ATOM 1015 O O . ALA A 1 154 ? -4.160 8.092 34.773 1.00 33.28 154 ALA A O 1
ATOM 1017 N N . CYS A 1 155 ? -2.649 9.567 33.969 1.00 33.60 155 CYS A N 1
ATOM 1018 C CA . CYS A 1 155 ? -2.693 9.121 32.571 1.00 34.70 155 CYS A CA 1
ATOM 1019 C C . CYS A 1 155 ? -1.294 8.747 32.212 1.00 32.57 155 CYS A C 1
ATOM 1020 O O . CYS A 1 155 ? -0.326 9.441 32.575 1.00 31.21 155 CYS A O 1
ATOM 1023 N N . LYS A 1 156 ? -1.176 7.685 31.453 1.00 31.41 156 LYS A N 1
ATOM 1024 C CA . LYS A 1 156 ? 0.113 7.346 30.897 1.00 30.99 156 LYS A CA 1
ATOM 1025 C C . LYS A 1 156 ? 0.136 7.369 29.335 1.00 30.14 156 LYS A C 1
ATOM 1026 O O . LYS A 1 156 ? -0.699 6.767 28.687 1.00 28.78 156 LYS A O 1
ATOM 1032 N N . LEU A 1 157 ? 1.104 8.084 28.750 1.00 29.11 157 LEU A N 1
ATOM 1033 C CA . LEU A 1 157 ? 1.197 8.175 27.305 1.00 27.83 157 LEU A CA 1
ATOM 1034 C C . LEU A 1 157 ? 2.485 7.536 26.817 1.00 27.68 157 LEU A C 1
ATOM 1035 O O . LEU A 1 157 ? 3.550 7.975 27.185 1.00 26.52 157 LEU A O 1
ATOM 1040 N N . THR A 1 158 ? 2.371 6.504 25.987 1.00 25.58 158 THR A N 1
ATOM 1041 C CA . THR A 1 158 ? 3.523 5.965 25.312 1.00 27.00 158 THR A CA 1
ATOM 1042 C C . THR A 1 158 ? 3.678 6.651 23.935 1.00 26.82 158 THR A C 1
ATOM 1043 O O . THR A 1 158 ? 2.764 6.627 23.119 1.00 27.39 158 THR A O 1
ATOM 1047 N N . VAL A 1 159 ? 4.851 7.233 23.674 1.00 25.94 159 VAL A N 1
ATOM 1048 C CA . VAL A 1 159 ? 5.122 7.794 22.350 1.00 26.43 159 VAL A CA 1
ATOM 1049 C C . VAL A 1 159 ? 6.184 6.924 21.692 1.00 27.33 159 VAL A C 1
ATOM 1050 O O . VAL A 1 159 ? 7.285 6.796 22.209 1.00 27.13 159 VAL A O 1
ATOM 1054 N N . ASN A 1 160 ? 5.814 6.334 20.563 1.00 27.47 160 ASN A N 1
ATOM 1055 C CA . ASN A 1 160 ? 6.679 5.551 19.701 1.00 29.73 160 ASN A CA 1
ATOM 1056 C C . ASN A 1 160 ? 7.237 6.521 18.693 1.00 29.34 160 ASN A C 1
ATOM 1057 O O . ASN A 1 160 ? 6.504 7.369 18.196 1.00 29.88 160 ASN A O 1
ATOM 1062 N N . VAL A 1 161 ? 8.538 6.456 18.455 1.00 29.13 161 VAL A N 1
ATOM 1063 C CA . VAL A 1 161 ? 9.189 7.269 17.443 1.00 28.34 161 VAL A CA 1
ATOM 1064 C C . VAL A 1 161 ? 9.804 6.285 16.432 1.00 28.54 161 VAL A C 1
ATOM 1065 O O . VAL A 1 161 ? 10.640 5.458 16.804 1.00 27.73 161 VAL A O 1
ATOM 1069 N N . GLU A 1 162 ? 9.313 6.328 15.196 1.00 27.62 162 GLU A N 1
ATOM 1070 C CA . GLU A 1 162 ? 9.803 5.415 14.157 1.00 28.09 162 GLU A CA 1
ATOM 1071 C C . GLU A 1 162 ? 11.144 5.908 13.664 1.00 27.54 162 GLU A C 1
ATOM 1072 O O . GLU A 1 162 ? 11.336 7.108 13.504 1.00 27.49 162 GLU A O 1
ATOM 1078 N N . ALA A 1 163 ? 12.061 4.966 13.420 1.00 27.16 163 ALA A N 1
ATOM 1079 C CA . ALA A 1 163 ? 13.374 5.253 12.856 1.00 26.57 163 ALA A CA 1
ATOM 1080 C C . ALA A 1 163 ? 13.265 5.973 11.503 1.00 26.21 163 ALA A C 1
ATOM 1081 O O . ALA A 1 163 ? 12.344 5.721 10.730 1.00 28.60 163 ALA A O 1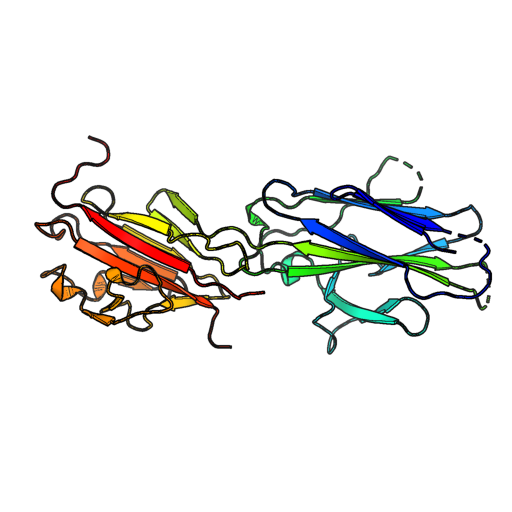
ATOM 1083 N N . ARG A 1 164 ? 14.212 6.840 11.206 1.00 26.60 164 ARG A N 1
ATOM 1084 C CA . ARG A 1 164 ? 14.341 7.385 9.854 1.00 26.96 164 ARG A CA 1
ATOM 1085 C C . ARG A 1 164 ? 14.529 6.244 8.850 1.00 26.41 164 ARG A C 1
ATOM 1086 O O . ARG A 1 164 ? 14.980 5.133 9.217 1.00 25.24 164 ARG A O 1
ATOM 1094 N N . ALA A 1 165 ? 14.269 6.557 7.587 1.00 26.57 165 ALA A N 1
ATOM 1095 C CA . ALA A 1 165 ? 14.461 5.592 6.507 1.00 27.50 165 ALA A CA 1
ATOM 1096 C C . ALA A 1 165 ? 15.945 5.604 6.193 1.00 26.95 165 ALA A C 1
ATOM 1097 O O . ALA A 1 165 ? 16.576 6.649 6.263 1.00 25.96 165 ALA A O 1
ATOM 1099 N N . SER A 1 166 ? 16.483 4.472 5.771 1.00 27.26 166 SER A N 1
ATOM 1100 C CA . SER A 1 166 ? 17.841 4.490 5.187 1.00 25.65 166 SER A CA 1
ATOM 1101 C C . SER A 1 166 ? 17.777 5.335 3.894 1.00 26.11 166 SER A C 1
ATOM 1102 O O . SER A 1 166 ? 16.810 5.232 3.145 1.00 23.92 166 SER A O 1
ATOM 1105 N N . SER A 1 167 ? 18.782 6.155 3.640 1.00 25.00 167 SER A N 1
ATOM 1106 C CA . SER A 1 167 ? 18.697 7.113 2.534 1.00 27.05 167 SER A CA 1
ATOM 1107 C C . SER A 1 167 ? 20.047 7.462 1.920 1.00 27.51 167 SER A C 1
ATOM 1108 O O . SER A 1 167 ? 21.070 7.314 2.554 1.00 27.64 167 SER A O 1
ATOM 1111 N N . LEU A 1 168 ? 19.995 7.994 0.700 1.00 27.04 168 LEU A N 1
ATOM 1112 C CA . LEU A 1 168 ? 21.147 8.387 -0.085 1.00 27.68 168 LEU A CA 1
ATOM 1113 C C . LEU A 1 168 ? 21.143 9.886 -0.193 1.00 29.16 168 LEU A C 1
ATOM 1114 O O . LEU A 1 168 ? 20.117 10.481 -0.556 1.00 28.92 1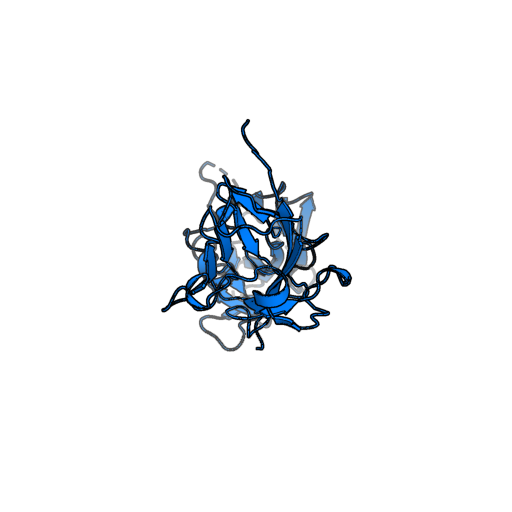68 LEU A O 1
ATOM 1119 N N . ALA A 1 169 ? 22.259 10.517 0.124 1.00 30.90 169 ALA A N 1
ATOM 1120 C CA . ALA A 1 169 ? 22.307 11.980 -0.053 1.00 33.06 169 ALA A CA 1
ATOM 1121 C C . ALA A 1 169 ? 23.306 12.311 -1.123 1.00 33.54 169 ALA A C 1
ATOM 1122 O O . ALA A 1 169 ? 23.920 11.412 -1.712 1.00 34.39 169 ALA A O 1
ATOM 1124 N N . GLU A 1 170 ? 23.437 13.593 -1.457 1.00 34.74 170 GLU A N 1
ATOM 1125 C CA . GLU A 1 170 ? 24.451 14.016 -2.437 1.00 35.49 170 GLU A CA 1
ATOM 1126 C C . GLU A 1 170 ? 25.856 13.601 -2.095 1.00 34.69 170 GLU A C 1
ATOM 1127 O O . GLU A 1 170 ? 26.255 13.439 -0.891 1.00 34.87 170 GLU A O 1
ATOM 1133 N N . ASN A 1 171 ? 26.617 13.396 -3.163 1.00 33.65 171 ASN A N 1
ATOM 1134 C CA . ASN A 1 171 ? 27.982 12.977 -3.050 1.00 33.57 171 ASN A CA 1
ATOM 1135 C C . ASN A 1 171 ? 27.981 11.544 -2.550 1.00 30.86 171 ASN A C 1
ATOM 1136 O O . ASN A 1 171 ? 28.981 11.078 -1.997 1.00 29.79 171 ASN A O 1
ATOM 1141 N N . ASN A 1 172 ? 26.875 10.827 -2.812 1.00 28.10 172 ASN A N 1
ATOM 1142 C CA . ASN A 1 172 ? 26.828 9.365 -2.644 1.00 27.37 172 ASN A CA 1
ATOM 1143 C C . ASN A 1 172 ? 27.135 8.926 -1.203 1.00 27.35 172 ASN A C 1
ATOM 1144 O O . ASN A 1 172 ? 27.867 7.933 -0.933 1.00 25.28 172 ASN A O 1
ATOM 1149 N N . VAL A 1 173 ? 26.528 9.665 -0.280 1.00 25.88 173 VAL A N 1
ATOM 1150 C CA . VAL A 1 173 ? 26.625 9.373 1.146 1.00 25.87 173 VAL A CA 1
ATOM 1151 C C . VAL A 1 173 ? 25.363 8.652 1.619 1.00 26.07 173 VAL A C 1
ATOM 1152 O O . VAL A 1 173 ? 24.236 9.185 1.492 1.00 26.60 173 VAL A O 1
ATOM 1156 N N . VAL A 1 174 ? 25.541 7.412 2.069 1.00 25.57 174 VAL A N 1
ATOM 1157 C CA . VAL A 1 174 ? 24.425 6.608 2.527 1.00 24.62 174 VAL A CA 1
ATOM 1158 C C . VAL A 1 174 ? 24.356 6.639 4.051 1.00 25.35 174 VAL A C 1
ATOM 1159 O O . VAL A 1 174 ? 25.382 6.431 4.750 1.00 23.43 174 VAL A O 1
ATOM 1163 N N . THR A 1 175 ? 23.168 7.017 4.526 1.00 24.94 175 THR A N 1
ATOM 1164 C CA . THR A 1 175 ? 22.773 6.930 5.958 1.00 26.50 175 THR A CA 1
ATOM 1165 C C . THR A 1 175 ? 21.882 5.726 6.187 1.00 25.54 175 THR A C 1
ATOM 1166 O O . THR A 1 175 ? 20.739 5.679 5.726 1.00 26.25 175 THR A O 1
ATOM 1170 N N . CYS A 1 176 ? 22.430 4.727 6.873 1.00 23.79 176 CYS A N 1
ATOM 1171 C CA . CYS A 1 176 ? 21.707 3.479 7.135 1.00 24.29 176 CYS A CA 1
ATOM 1172 C C . CYS A 1 176 ? 20.953 3.593 8.464 1.00 23.76 176 CYS A C 1
ATOM 1173 O O . CYS A 1 176 ? 21.450 4.178 9.420 1.00 24.76 176 CYS A O 1
ATOM 1176 N N . ALA A 1 177 ? 19.754 3.034 8.469 1.00 23.92 177 ALA A N 1
ATOM 1177 C CA . ALA A 1 177 ? 18.962 2.846 9.690 1.00 25.22 177 ALA A CA 1
ATOM 1178 C C . ALA A 1 177 ? 18.369 1.428 9.683 1.00 25.43 177 ALA A C 1
ATOM 1179 O O . ALA A 1 177 ? 18.574 0.657 8.739 1.00 24.18 177 ALA A O 1
ATOM 1181 N N . TYR A 1 178 ? 17.658 1.062 10.754 1.00 25.28 178 TYR A N 1
ATOM 1182 C CA . TYR A 1 178 ? 17.474 -0.339 11.115 1.00 25.46 178 TYR A CA 1
ATOM 1183 C C . TYR A 1 178 ? 16.086 -0.551 11.744 1.00 28.04 178 TYR A C 1
ATOM 1184 O O . TYR A 1 178 ? 15.779 -1.659 12.234 1.00 28.56 178 TYR A O 1
ATOM 1193 N N . GLY A 1 179 ? 15.244 0.482 11.689 1.00 28.07 179 GLY A N 1
ATOM 1194 C CA . GLY A 1 179 ? 13.851 0.369 12.148 1.00 29.28 179 GLY A CA 1
ATOM 1195 C C . GLY A 1 179 ? 13.015 -0.587 11.346 1.00 29.59 179 GLY A C 1
ATOM 1196 O O . GLY A 1 179 ? 13.353 -0.906 10.208 1.00 29.38 179 GLY A O 1
ATOM 1197 N N . LYS A 1 180 ? 11.926 -1.056 11.942 1.00 29.60 180 LYS A N 1
ATOM 1198 C CA . LYS A 1 180 ? 10.915 -1.845 11.235 1.00 31.09 180 LYS A CA 1
ATOM 1199 C C . LYS A 1 180 ? 10.562 -1.335 9.810 1.00 29.75 180 LYS A C 1
ATOM 1200 O O . LYS A 1 180 ? 10.415 -2.142 8.868 1.00 32.25 180 LYS A O 1
ATOM 1206 N N . GLY A 1 181 ? 10.431 -0.025 9.649 1.00 28.52 181 GLY A N 1
ATOM 1207 C CA . GLY A 1 181 ? 10.108 0.575 8.371 1.00 28.95 181 GLY A CA 1
ATOM 1208 C C . GLY A 1 181 ? 11.266 1.217 7.603 1.00 28.62 181 GLY A C 1
ATOM 1209 O O . GLY A 1 181 ? 11.037 1.841 6.590 1.00 28.75 181 GLY A O 1
ATOM 1210 N N . SER A 1 182 ? 12.507 1.061 8.079 1.00 28.43 182 SER A N 1
ATOM 1211 C CA . SER A 1 182 ? 13.660 1.795 7.549 1.00 26.45 182 SER A CA 1
ATOM 1212 C C . SER A 1 182 ? 14.152 1.270 6.227 1.00 26.39 182 SER A C 1
ATOM 1213 O O . SER A 1 182 ? 14.812 2.009 5.470 1.00 25.11 182 SER A O 1
ATOM 1216 N N . ASN A 1 183 ? 13.867 -0.005 5.927 1.00 26.93 183 ASN A N 1
ATOM 1217 C CA . ASN A 1 183 ? 14.487 -0.660 4.751 1.00 26.36 183 ASN A CA 1
ATOM 1218 C C . ASN A 1 183 ? 13.515 -1.409 3.842 1.00 28.28 183 ASN A C 1
ATOM 1219 O O . ASN A 1 183 ? 13.639 -2.616 3.666 1.00 27.58 183 ASN A O 1
ATOM 1224 N N . PRO A 1 184 ? 12.538 -0.690 3.252 1.00 28.33 184 PRO A N 1
ATOM 1225 C CA . PRO A 1 184 ? 11.584 -1.350 2.375 1.00 29.13 184 PRO A CA 1
ATOM 1226 C C . PRO A 1 184 ? 12.241 -1.981 1.146 1.00 29.65 184 PRO A C 1
ATOM 1227 O O . PRO A 1 184 ? 11.714 -2.940 0.618 1.00 29.67 184 PRO A O 1
ATOM 1231 N N . ASN A 1 185 ? 13.366 -1.397 0.696 1.00 29.91 185 ASN A N 1
ATOM 1232 C CA . ASN A 1 185 ? 14.067 -1.766 -0.539 1.00 29.33 185 ASN A CA 1
ATOM 1233 C C . ASN A 1 185 ? 15.538 -1.436 -0.320 1.00 28.04 185 ASN A C 1
ATOM 1234 O O . ASN A 1 185 ? 15.877 -0.622 0.545 1.00 26.08 185 ASN A O 1
ATOM 1239 N N . PRO A 1 186 ? 16.411 -2.037 -1.139 1.00 27.66 186 PRO A N 1
ATOM 1240 C CA . PRO A 1 186 ? 17.802 -1.602 -1.131 1.00 26.96 186 PRO A CA 1
ATOM 1241 C C . PRO A 1 186 ? 17.933 -0.117 -1.496 1.00 27.45 186 PRO A C 1
ATOM 1242 O O . PRO A 1 186 ? 17.127 0.418 -2.271 1.00 26.60 186 PRO A O 1
ATOM 1246 N N . VAL A 1 187 ? 18.934 0.537 -0.936 1.00 25.70 187 VAL A N 1
ATOM 1247 C CA . VAL A 1 187 ? 19.307 1.878 -1.352 1.00 26.99 187 VAL A CA 1
ATOM 1248 C C . VAL A 1 187 ? 20.164 1.704 -2.621 1.00 27.00 187 VAL A C 1
ATOM 1249 O O . VAL A 1 187 ? 21.251 1.129 -2.549 1.00 27.79 187 VAL A O 1
ATOM 1253 N N . GLU A 1 188 ? 19.691 2.218 -3.760 1.00 27.32 188 GLU A N 1
ATOM 1254 C CA . GLU A 1 188 ? 20.439 2.146 -5.012 1.00 27.42 188 GLU A CA 1
ATOM 1255 C C . GLU A 1 188 ? 21.326 3.363 -5.242 1.00 27.13 188 GLU A C 1
ATOM 1256 O O . GLU A 1 188 ? 20.890 4.528 -5.057 1.00 26.62 188 GLU A O 1
ATOM 1262 N N . VAL A 1 189 ? 22.584 3.078 -5.570 1.00 26.82 189 VAL A N 1
ATOM 1263 C CA . VAL A 1 189 ? 23.634 4.058 -5.696 1.00 26.09 189 VAL A CA 1
ATOM 1264 C C . VAL A 1 189 ? 24.355 3.828 -7.020 1.00 26.42 189 VAL A C 1
ATOM 1265 O O . VAL A 1 189 ? 24.656 2.685 -7.405 1.00 25.97 189 VAL A O 1
ATOM 1269 N N . GLU A 1 190 ? 24.586 4.902 -7.768 1.00 25.58 190 GLU A N 1
ATOM 1270 C CA . GLU A 1 190 ? 25.389 4.776 -8.982 1.00 25.16 190 GLU A CA 1
ATOM 1271 C C . GLU A 1 190 ? 26.790 5.269 -8.730 1.00 25.89 190 GLU A C 1
ATOM 1272 O O . GLU A 1 190 ? 26.980 6.319 -8.082 1.00 25.25 190 GLU A O 1
ATOM 1278 N N . MET A 1 191 ? 27.784 4.550 -9.266 1.00 25.81 191 MET A N 1
ATOM 1279 C CA . MET A 1 191 ? 29.134 5.105 -9.309 1.00 24.65 191 MET A CA 1
ATOM 1280 C C . MET A 1 191 ? 29.553 5.156 -10.771 1.00 24.36 191 MET A C 1
ATOM 1281 O O . MET A 1 191 ? 29.133 4.344 -11.608 1.00 25.38 191 MET A O 1
ATOM 1286 N N . SER A 1 192 ? 30.366 6.131 -11.084 1.00 23.37 192 SER A N 1
ATOM 1287 C CA . SER A 1 192 ? 30.793 6.361 -12.486 1.00 24.62 192 SER A CA 1
ATOM 1288 C C . SER A 1 192 ? 31.943 7.340 -12.365 1.00 24.21 192 SER A C 1
ATOM 1289 O O . SER A 1 192 ? 32.324 7.739 -11.247 1.00 23.05 192 SER A O 1
ATOM 1292 N N . THR A 1 193 ? 32.530 7.710 -13.493 1.00 26.51 193 THR A N 1
ATOM 1293 C CA . THR A 1 193 ? 33.626 8.638 -13.503 1.00 29.62 193 THR A CA 1
ATOM 1294 C C . THR A 1 193 ? 33.392 9.877 -12.637 1.00 28.99 193 THR A C 1
ATOM 1295 O O . THR A 1 193 ? 34.244 10.199 -11.841 1.00 30.21 193 THR A O 1
ATOM 1299 N N . GLU A 1 194 ? 32.260 10.558 -12.828 1.00 29.31 194 GLU A N 1
ATOM 1300 C CA . GLU A 1 194 ? 31.955 11.802 -12.104 1.00 29.94 194 GLU A CA 1
ATOM 1301 C C . GLU A 1 194 ? 31.511 11.575 -10.662 1.00 30.14 194 GLU A C 1
ATOM 1302 O O . GLU A 1 194 ? 31.540 12.519 -9.841 1.00 28.72 194 GLU A O 1
ATOM 1308 N N . LYS A 1 195 ? 31.063 10.346 -10.387 1.00 28.80 195 LYS A N 1
ATOM 1309 C CA . LYS A 1 195 ? 30.568 9.995 -9.052 1.00 28.79 195 LYS A CA 1
ATOM 1310 C C . LYS A 1 195 ? 31.344 8.791 -8.586 1.00 26.92 195 LYS A C 1
ATOM 1311 O O . LYS A 1 195 ? 30.784 7.726 -8.526 1.00 25.90 195 LYS A O 1
ATOM 1317 N N . ASN A 1 196 ? 32.634 8.962 -8.309 1.00 24.66 196 ASN A N 1
ATOM 1318 C CA . ASN A 1 196 ? 33.539 7.839 -8.122 1.00 25.88 196 ASN A CA 1
ATOM 1319 C C . ASN A 1 196 ? 33.754 7.503 -6.648 1.00 25.42 196 ASN A C 1
ATOM 1320 O O . ASN A 1 196 ? 34.618 6.712 -6.323 1.00 26.82 196 ASN A O 1
ATOM 1325 N N . THR A 1 197 ? 32.933 8.078 -5.765 1.00 27.06 197 THR A N 1
ATOM 1326 C CA . THR A 1 197 ? 32.996 7.732 -4.332 1.00 26.76 197 THR A CA 1
ATOM 1327 C C . THR A 1 197 ? 31.702 7.123 -3.775 1.00 26.32 197 THR A C 1
ATOM 1328 O O . THR A 1 197 ? 30.665 7.256 -4.341 1.00 26.20 197 THR A O 1
ATOM 1332 N N . LEU A 1 198 ? 31.829 6.430 -2.650 1.00 25.62 198 LEU A N 1
ATOM 1333 C CA . LEU A 1 198 ? 30.705 5.875 -1.943 1.00 25.43 198 LEU A CA 1
ATOM 1334 C C . LEU A 1 198 ? 31.034 5.956 -0.448 1.00 24.93 198 LEU A C 1
ATOM 1335 O O . LEU A 1 198 ? 32.024 5.397 -0.029 1.00 24.14 198 LEU A O 1
ATOM 1340 N N . THR A 1 199 ? 30.170 6.593 0.339 1.00 25.48 199 THR A N 1
ATOM 1341 C CA . THR A 1 199 ? 30.319 6.606 1.796 1.00 26.95 199 THR A CA 1
ATOM 1342 C C . THR A 1 199 ? 29.150 5.891 2.407 1.00 26.09 199 THR A C 1
ATOM 1343 O O . THR A 1 199 ? 27.995 6.213 2.101 1.00 27.91 199 THR A O 1
ATOM 1347 N N . ILE A 1 200 ? 29.460 4.970 3.305 1.00 25.78 200 ILE A N 1
ATOM 1348 C CA . ILE A 1 200 ? 28.457 4.280 4.080 1.00 26.44 200 ILE A CA 1
ATOM 1349 C C . ILE A 1 200 ? 28.606 4.628 5.537 1.00 26.33 200 ILE A C 1
ATOM 1350 O O . ILE A 1 200 ? 29.655 4.401 6.132 1.00 25.92 200 ILE A O 1
ATOM 1355 N N . ASN A 1 201 ? 27.560 5.241 6.085 1.00 26.49 201 ASN A N 1
ATOM 1356 C CA . ASN A 1 201 ? 27.509 5.535 7.514 1.00 26.22 201 ASN A CA 1
ATOM 1357 C C . ASN A 1 201 ? 26.544 4.585 8.222 1.00 26.00 201 ASN A C 1
ATOM 1358 O O . ASN A 1 201 ? 25.304 4.665 8.017 1.00 23.85 201 ASN A O 1
ATOM 1363 N N . CYS A 1 202 ? 27.100 3.652 9.019 1.00 23.56 202 CYS A N 1
ATOM 1364 C CA . CYS A 1 202 ? 26.231 2.753 9.779 1.00 24.44 202 CYS A CA 1
ATOM 1365 C C . CYS A 1 202 ? 25.750 3.346 11.132 1.00 25.00 202 CYS A C 1
ATOM 1366 O O . CYS A 1 202 ? 24.757 2.885 11.673 1.00 24.27 202 CYS A O 1
ATOM 1369 N N . GLY A 1 203 ? 26.425 4.376 11.636 1.00 27.46 203 GLY A N 1
ATOM 1370 C CA . GLY A 1 203 ? 25.993 4.955 12.945 1.00 29.37 203 GLY A CA 1
ATOM 1371 C C . GLY A 1 203 ? 26.428 3.974 14.031 1.00 31.74 203 GLY A C 1
ATOM 1372 O O . GLY A 1 203 ? 27.008 2.927 13.737 1.00 31.41 203 GLY A O 1
ATOM 1373 N N . SER A 1 204 ? 26.163 4.290 15.299 1.00 33.00 204 SER A N 1
ATOM 1374 C CA . SER A 1 204 ? 26.707 3.454 16.344 1.00 33.73 204 SER A CA 1
ATOM 1375 C C . SER A 1 204 ? 25.847 2.206 16.520 1.00 32.51 204 SER A C 1
ATOM 1376 O O . SER A 1 204 ? 26.267 1.295 17.186 1.00 31.83 204 SER A O 1
ATOM 1379 N N . ASP A 1 205 ? 24.680 2.145 15.868 1.00 31.93 205 ASP A N 1
ATOM 1380 C CA . ASP A 1 205 ? 23.768 0.995 15.987 1.00 31.40 205 ASP A CA 1
ATOM 1381 C C . ASP A 1 205 ? 24.028 -0.105 14.948 1.00 30.39 205 ASP A C 1
ATOM 1382 O O . ASP A 1 205 ? 23.364 -1.156 14.950 1.00 28.96 205 ASP A O 1
ATOM 1387 N N . GLY A 1 206 ? 24.989 0.129 14.075 1.00 28.23 206 GLY A N 1
ATOM 1388 C CA . GLY A 1 206 ? 25.179 -0.795 12.971 1.00 28.72 206 GLY A CA 1
ATOM 1389 C C . GLY A 1 206 ? 26.612 -1.137 12.711 1.00 28.65 206 GLY A C 1
ATOM 1390 O O . GLY A 1 206 ? 27.530 -0.549 13.307 1.00 29.33 206 GLY A O 1
ATOM 1391 N N . SER A 1 207 ? 26.799 -2.107 11.828 1.00 27.18 207 SER A N 1
ATOM 1392 C CA . SER A 1 207 ? 28.139 -2.637 11.513 1.00 26.58 207 SER A CA 1
ATOM 1393 C C . SER A 1 207 ? 28.216 -2.789 10.029 1.00 25.33 207 SER A C 1
ATOM 1394 O O . SER A 1 207 ? 27.271 -3.296 9.424 1.00 24.82 207 SER A O 1
ATOM 1397 N N . LEU A 1 208 ? 29.342 -2.387 9.449 1.00 25.19 208 LEU A N 1
ATOM 1398 C CA . LEU A 1 208 ? 29.584 -2.558 8.011 1.00 26.33 208 LEU A CA 1
ATOM 1399 C C . LEU A 1 208 ? 29.584 -4.007 7.586 1.00 26.67 208 LEU A C 1
ATOM 1400 O O . LEU A 1 208 ? 30.188 -4.870 8.243 1.00 26.81 208 LEU A O 1
ATOM 1405 N N . GLN A 1 209 ? 28.907 -4.265 6.474 1.00 27.45 209 GLN A N 1
ATOM 1406 C CA . GLN A 1 209 ? 28.807 -5.579 5.908 1.00 28.64 209 GLN A CA 1
ATOM 1407 C C . GLN A 1 209 ? 29.222 -5.567 4.390 1.00 27.66 209 GLN A C 1
ATOM 1408 O O . GLN A 1 209 ? 28.811 -4.685 3.645 1.00 26.11 209 GLN A O 1
ATOM 1414 N N . PRO A 1 210 ? 30.063 -6.547 3.955 1.00 25.99 210 PRO A N 1
ATOM 1415 C CA . PRO A 1 210 ? 30.628 -7.630 4.824 1.00 26.06 210 PRO A CA 1
ATOM 1416 C C . PRO A 1 210 ? 31.684 -7.070 5.742 1.00 26.13 210 PRO A C 1
ATOM 1417 O O . PRO A 1 210 ? 32.169 -5.956 5.540 1.00 25.65 210 PRO A O 1
ATOM 1421 N N . THR A 1 211 ? 32.028 -7.828 6.788 1.00 26.32 211 THR A N 1
ATOM 1422 C CA . THR A 1 211 ? 33.030 -7.373 7.749 1.00 28.15 211 THR A CA 1
ATOM 1423 C C . THR A 1 211 ? 34.377 -7.095 7.028 1.00 28.05 211 THR A C 1
ATOM 1424 O O . THR A 1 211 ? 35.206 -6.275 7.457 1.00 27.73 211 THR A O 1
ATOM 1428 N N . THR A 1 212 ? 34.556 -7.824 5.914 1.00 27.49 212 THR A N 1
ATOM 1429 C CA . THR A 1 212 ? 35.747 -7.804 5.041 1.00 27.29 212 THR A CA 1
ATOM 1430 C C . THR A 1 212 ? 35.645 -6.783 3.873 1.00 28.30 212 THR A C 1
ATOM 1431 O O . THR A 1 212 ? 36.278 -6.945 2.829 1.00 27.02 212 THR A O 1
ATOM 1435 N N . TYR A 1 213 ? 34.872 -5.709 4.095 1.00 28.47 213 TYR A N 1
ATOM 1436 C CA . TYR A 1 213 ? 34.510 -4.789 3.003 1.00 28.25 213 TYR A CA 1
ATOM 1437 C C . TYR A 1 213 ? 35.753 -4.179 2.352 1.00 28.91 213 TYR A C 1
ATOM 1438 O O . TYR A 1 213 ? 35.694 -3.822 1.184 1.00 29.22 213 TYR A O 1
ATOM 1447 N N . ALA A 1 214 ? 36.864 -4.059 3.097 1.00 28.57 214 ALA A N 1
ATOM 1448 C CA . ALA A 1 214 ? 38.095 -3.439 2.548 1.00 29.30 214 ALA A CA 1
ATOM 1449 C C . ALA A 1 214 ? 38.675 -4.242 1.388 1.00 28.67 214 ALA A C 1
ATOM 1450 O O . ALA A 1 214 ? 39.448 -3.681 0.605 1.00 27.47 214 ALA A O 1
ATOM 1452 N N . GLU A 1 215 ? 38.283 -5.518 1.281 1.00 27.74 215 GLU A N 1
ATOM 1453 C CA . GLU A 1 215 ? 38.687 -6.384 0.146 1.00 28.26 215 GLU A CA 1
ATOM 1454 C C . GLU A 1 215 ? 37.557 -7.053 -0.608 1.00 27.34 215 GLU A C 1
ATOM 1455 O O . GLU A 1 215 ? 37.788 -7.524 -1.697 1.00 27.48 215 GLU A O 1
ATOM 1461 N N . GLU A 1 216 ? 36.391 -7.190 0.022 1.00 26.00 216 GLU A N 1
ATOM 1462 C CA . GLU A 1 216 ? 35.276 -7.994 -0.477 1.00 26.40 216 GLU A CA 1
ATOM 1463 C C . GLU A 1 216 ? 33.932 -7.277 -0.541 1.00 26.47 216 GLU A C 1
ATOM 1464 O O . GLU A 1 216 ? 33.661 -6.335 0.223 1.00 26.61 216 GLU A O 1
ATOM 1470 N N . TYR A 1 217 ? 33.033 -7.806 -1.384 1.00 26.66 217 TYR A N 1
ATOM 1471 C CA . TYR A 1 217 ? 31.646 -7.359 -1.361 1.00 26.57 217 TYR A CA 1
ATOM 1472 C C . TYR A 1 217 ? 30.709 -8.538 -1.270 1.00 26.35 217 TYR A C 1
ATOM 1473 O O . TYR A 1 217 ? 31.165 -9.690 -1.317 1.00 26.67 217 TYR A O 1
ATOM 1482 N N . CYS A 1 218 ? 29.405 -8.279 -1.119 1.00 26.17 218 CYS A N 1
ATOM 1483 C CA . CYS A 1 218 ? 28.387 -9.326 -1.221 1.00 25.31 218 CYS A CA 1
ATOM 1484 C C . CYS A 1 218 ? 27.951 -9.414 -2.682 1.00 26.24 218 CYS A C 1
ATOM 1485 O O . CYS A 1 218 ? 27.642 -8.378 -3.325 1.00 24.39 218 CYS A O 1
ATOM 1488 N N . VAL A 1 219 ? 27.951 -10.616 -3.248 1.00 27.79 219 VAL A N 1
ATOM 1489 C CA . VAL A 1 219 ? 27.335 -10.772 -4.585 1.00 29.51 219 VAL A CA 1
ATOM 1490 C C . VAL A 1 219 ? 25.956 -10.090 -4.660 1.00 30.12 219 VAL A C 1
ATOM 1491 O O . VAL A 1 219 ? 25.108 -10.255 -3.760 1.00 30.57 219 VAL A O 1
ATOM 1495 N N . ALA A 1 220 ? 25.744 -9.315 -5.725 1.00 30.06 220 ALA A N 1
ATOM 1496 C CA . ALA A 1 220 ? 24.595 -8.427 -5.769 1.00 30.58 220 ALA A CA 1
ATOM 1497 C C . ALA A 1 220 ? 23.278 -9.179 -5.998 1.00 30.26 220 ALA A C 1
ATOM 1498 O O . ALA A 1 220 ? 22.245 -8.641 -5.660 1.00 28.45 220 ALA A O 1
ATOM 1500 N N . ASP A 1 221 ? 23.336 -10.429 -6.508 1.00 31.68 221 ASP A N 1
ATOM 1501 C CA . ASP A 1 221 ? 22.098 -11.214 -6.877 1.00 33.19 221 ASP A CA 1
ATOM 1502 C C . ASP A 1 221 ? 21.104 -11.368 -5.732 1.00 32.30 221 ASP A C 1
ATOM 1503 O O . ASP A 1 221 ? 19.902 -11.343 -5.940 1.00 31.20 221 ASP A O 1
ATOM 1508 N N . SER A 1 222 ? 21.603 -11.504 -4.507 1.00 31.00 222 SER A N 1
ATOM 1509 C CA . SER A 1 222 ? 20.703 -11.651 -3.348 1.00 30.34 222 SER A CA 1
ATOM 1510 C C . SER A 1 222 ? 19.837 -10.410 -3.074 1.00 29.82 222 SER A C 1
ATOM 1511 O O . SER A 1 222 ? 18.795 -10.520 -2.467 1.00 27.33 222 SER A O 1
ATOM 1514 N N . LYS A 1 223 ? 20.296 -9.228 -3.517 1.00 29.80 223 LYS A N 1
ATOM 1515 C CA . LYS A 1 223 ? 19.639 -7.938 -3.156 1.00 29.73 223 LYS A CA 1
ATOM 1516 C C . LYS A 1 223 ? 19.344 -7.753 -1.647 1.00 29.27 223 LYS A C 1
ATOM 1517 O O . LYS A 1 223 ? 18.455 -7.010 -1.238 1.00 26.70 223 LYS A O 1
ATOM 1523 N N . ASP A 1 224 ? 20.157 -8.389 -0.796 1.00 27.69 224 ASP A N 1
ATOM 1524 C CA . ASP A 1 224 ?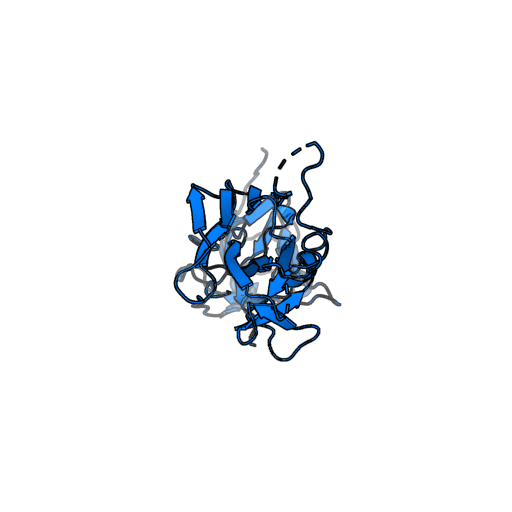 19.872 -8.370 0.621 1.00 28.29 224 ASP A CA 1
ATOM 1525 C C . ASP A 1 224 ? 21.191 -8.554 1.322 1.00 27.64 224 ASP A C 1
ATOM 1526 O O . ASP A 1 224 ? 21.828 -9.615 1.243 1.00 26.68 224 ASP A O 1
ATOM 1531 N N . VAL A 1 225 ? 21.615 -7.523 2.033 1.00 26.98 225 VAL A N 1
ATOM 1532 C CA . VAL A 1 225 ? 22.867 -7.633 2.790 1.00 26.97 225 VAL A CA 1
ATOM 1533 C C . VAL A 1 225 ? 22.855 -8.775 3.854 1.00 28.72 225 VAL A C 1
ATOM 1534 O O . VAL A 1 225 ? 23.922 -9.205 4.296 1.00 28.88 225 VAL A O 1
ATOM 1538 N N . ASN A 1 226 ? 21.670 -9.197 4.288 1.00 29.59 226 ASN A N 1
ATOM 1539 C CA . ASN A 1 226 ? 21.563 -10.308 5.227 1.00 30.65 226 ASN A CA 1
ATOM 1540 C C . ASN A 1 226 ? 21.892 -11.665 4.591 1.00 32.28 226 ASN A C 1
ATOM 1541 O O . ASN A 1 226 ? 22.186 -12.631 5.329 1.00 32.40 226 ASN A O 1
ATOM 1546 N N . ARG A 1 227 ? 21.846 -11.746 3.257 1.00 32.01 227 ARG A N 1
ATOM 1547 C CA . ARG A 1 227 ? 22.315 -12.928 2.501 1.00 33.94 227 ARG A CA 1
ATOM 1548 C C . ARG A 1 227 ? 23.551 -12.562 1.671 1.00 32.09 227 ARG A C 1
ATOM 1549 O O . ARG A 1 227 ? 23.470 -12.252 0.458 1.00 31.86 227 ARG A O 1
ATOM 1557 N N . CYS A 1 228 ? 24.680 -12.490 2.361 1.00 30.82 228 CYS A N 1
ATOM 1558 C CA . CYS A 1 228 ? 25.906 -11.970 1.798 1.00 31.85 228 CYS A CA 1
ATOM 1559 C C . CYS A 1 228 ? 26.898 -13.085 1.414 1.00 32.40 228 CYS A C 1
ATOM 1560 O O . CYS A 1 228 ? 27.475 -13.692 2.306 1.00 32.11 228 CYS A O 1
ATOM 1563 N N . SER A 1 229 ? 27.096 -13.338 0.119 1.00 32.55 229 SER A N 1
ATOM 1564 C CA . SER A 1 229 ? 28.169 -14.239 -0.327 1.00 33.75 229 SER A CA 1
ATOM 1565 C C . SER A 1 229 ? 29.316 -13.398 -0.731 1.00 32.77 229 SER A C 1
ATOM 1566 O O . SER A 1 229 ? 29.188 -12.667 -1.694 1.00 32.59 229 SER A O 1
ATOM 1569 N N . THR A 1 230 ? 30.447 -13.511 -0.029 1.00 31.71 230 THR A N 1
ATOM 1570 C CA . THR A 1 230 ? 31.576 -12.618 -0.267 1.00 31.48 230 THR A CA 1
ATOM 1571 C C . THR A 1 230 ? 32.338 -12.959 -1.542 1.00 31.94 230 THR A C 1
ATOM 1572 O O . THR A 1 230 ? 32.464 -14.148 -1.940 1.00 30.93 230 THR A O 1
ATOM 1576 N N . THR A 1 231 ? 32.793 -11.914 -2.220 1.00 30.73 231 THR A N 1
ATOM 1577 C CA . THR A 1 231 ? 33.616 -12.064 -3.417 1.00 32.42 231 THR A CA 1
ATOM 1578 C C . THR A 1 231 ? 34.579 -10.924 -3.418 1.00 30.14 231 THR A C 1
ATOM 1579 O O . THR A 1 231 ? 34.266 -9.849 -2.886 1.00 29.23 231 THR A O 1
ATOM 1583 N N . ARG A 1 232 ? 35.772 -11.149 -3.954 1.00 28.93 232 ARG A N 1
ATOM 1584 C CA . ARG A 1 232 ? 36.806 -10.150 -3.933 1.00 30.79 232 ARG A CA 1
ATOM 1585 C C . ARG A 1 232 ? 36.528 -8.991 -4.942 1.00 28.68 232 ARG A C 1
ATOM 1586 O O . ARG A 1 232 ? 36.056 -9.238 -6.053 1.00 29.02 232 ARG A O 1
ATOM 1594 N N . PHE A 1 233 ? 36.724 -7.745 -4.480 1.00 26.90 233 PHE A N 1
ATOM 1595 C CA . PHE A 1 233 ? 36.589 -6.563 -5.323 1.00 27.67 233 PHE A CA 1
ATOM 1596 C C . PHE A 1 233 ? 37.469 -6.602 -6.577 1.00 27.82 233 PHE A C 1
ATOM 1597 O O . PHE A 1 233 ? 37.023 -6.144 -7.616 1.00 28.42 233 PHE A O 1
ATOM 1605 N N . VAL A 1 234 ? 38.696 -7.125 -6.481 1.00 29.49 234 VAL A N 1
ATOM 1606 C CA . VAL A 1 234 ? 39.569 -7.273 -7.687 1.00 31.52 234 VAL A CA 1
ATOM 1607 C C . VAL A 1 234 ? 38.887 -8.008 -8.827 1.00 32.08 234 VAL A C 1
ATOM 1608 O O . VAL A 1 234 ? 39.274 -7.810 -9.979 1.00 32.35 234 VAL A O 1
ATOM 1612 N N . GLU A 1 235 ? 37.918 -8.869 -8.532 1.00 32.27 235 GLU A N 1
ATOM 1613 C CA . GLU A 1 235 ? 37.255 -9.655 -9.584 1.00 34.43 235 GLU A CA 1
ATOM 1614 C C . GLU A 1 235 ? 36.410 -8.802 -10.530 1.00 34.62 235 GLU A C 1
ATOM 1615 O O . GLU A 1 235 ? 36.123 -9.237 -11.661 1.00 35.22 235 GLU A O 1
ATOM 1621 N N . ILE A 1 236 ? 36.007 -7.616 -10.070 1.00 32.19 236 ILE A N 1
ATOM 1622 C CA . ILE A 1 236 ? 35.203 -6.674 -10.859 1.00 31.80 236 ILE A CA 1
ATOM 1623 C C . ILE A 1 236 ? 35.961 -5.380 -11.182 1.00 31.25 236 ILE A C 1
ATOM 1624 O O . ILE A 1 236 ? 35.667 -4.724 -12.182 1.00 32.29 236 ILE A O 1
ATOM 1629 N N . PHE A 1 237 ? 36.919 -5.027 -10.330 1.00 31.21 237 PHE A N 1
ATOM 1630 C CA . PHE A 1 237 ? 37.810 -3.881 -10.527 1.00 32.26 237 PHE A CA 1
ATOM 1631 C C . PHE A 1 237 ? 39.246 -4.418 -10.542 1.00 32.47 237 PHE A C 1
ATOM 1632 O O . PHE A 1 237 ? 39.941 -4.438 -9.502 1.00 32.36 237 PHE A O 1
ATOM 1640 N N . PRO A 1 238 ? 39.730 -4.841 -11.733 1.00 34.08 238 PRO A N 1
ATOM 1641 C CA . PRO A 1 238 ? 41.081 -5.432 -11.827 1.00 34.19 238 PRO A CA 1
ATOM 1642 C C . PRO A 1 238 ? 42.200 -4.617 -11.165 1.00 34.49 238 PRO A C 1
ATOM 1643 O O . PRO A 1 238 ? 43.113 -5.192 -10.621 1.00 34.46 238 PRO A O 1
ATOM 1647 N N . LYS A 1 239 ? 42.103 -3.289 -11.172 1.00 35.40 239 LYS A N 1
ATOM 1648 C CA . LYS A 1 239 ? 43.104 -2.389 -10.553 1.00 36.90 239 LYS A CA 1
ATOM 1649 C C . LYS A 1 239 ? 42.910 -2.104 -9.017 1.00 36.26 239 LYS A C 1
ATOM 1650 O O . LYS A 1 239 ? 43.657 -1.298 -8.395 1.00 35.56 239 LYS A O 1
ATOM 1656 N N . PHE A 1 240 ? 41.901 -2.743 -8.428 1.00 34.85 240 PHE A N 1
ATOM 1657 C CA . PHE A 1 240 ? 41.551 -2.526 -7.022 1.00 33.14 240 PHE A CA 1
ATOM 1658 C C . PHE A 1 240 ? 42.763 -2.616 -6.083 1.00 33.87 240 PHE A C 1
ATOM 1659 O O . PHE A 1 240 ? 43.606 -3.507 -6.234 1.00 33.36 240 PHE A O 1
ATOM 1667 N N . LEU A 1 241 ? 42.817 -1.713 -5.114 1.00 32.51 241 LEU A N 1
ATOM 1668 C CA . LEU A 1 241 ? 43.744 -1.816 -3.976 1.00 35.02 241 LEU A CA 1
ATOM 1669 C C . LEU A 1 241 ? 42.936 -1.576 -2.704 1.00 35.61 241 LEU A C 1
ATOM 1670 O O . LEU A 1 241 ? 41.964 -0.820 -2.728 1.00 34.36 241 LEU A O 1
ATOM 1675 N N . LYS A 1 242 ? 43.360 -2.180 -1.602 1.00 37.44 242 LYS A N 1
ATOM 1676 C CA . LYS A 1 242 ? 42.751 -1.958 -0.273 1.00 38.44 242 LYS A CA 1
ATOM 1677 C C . LYS A 1 242 ? 42.687 -0.490 0.083 1.00 38.60 242 LYS A C 1
ATOM 1678 O O . LYS A 1 242 ? 41.762 -0.070 0.793 1.00 39.04 242 LYS A O 1
ATOM 1684 N N . SER A 1 243 ? 43.647 0.296 -0.405 1.00 37.94 243 SER A N 1
ATOM 1685 C CA . SER A 1 243 ? 43.686 1.731 -0.067 1.00 36.92 243 SER A CA 1
ATOM 1686 C C . SER A 1 243 ? 42.520 2.516 -0.659 1.00 34.28 243 SER A C 1
ATOM 1687 O O . SER A 1 243 ? 42.281 3.672 -0.268 1.00 33.30 243 SER A O 1
ATOM 1690 N N . TRP A 1 244 ? 41.795 1.904 -1.607 1.00 32.86 244 TRP A N 1
ATOM 1691 C CA . TRP A 1 244 ? 40.587 2.539 -2.172 1.00 31.16 244 TRP A CA 1
ATOM 1692 C C . TRP A 1 244 ? 39.507 2.746 -1.071 1.00 31.12 244 TRP A C 1
ATOM 1693 O O . TRP A 1 244 ? 38.638 3.597 -1.182 1.00 31.22 244 TRP A O 1
ATOM 1704 N N . TRP A 1 245 ? 39.556 1.943 -0.019 1.00 31.54 245 TRP A N 1
ATOM 1705 C CA . TRP A 1 245 ? 38.692 2.156 1.150 1.00 31.62 245 TRP A CA 1
ATOM 1706 C C . TRP A 1 245 ? 39.444 2.863 2.250 1.00 33.47 245 TRP A C 1
ATOM 1707 O O . TRP A 1 245 ? 40.585 2.465 2.594 1.00 35.06 245 TRP A O 1
ATOM 1718 N N . VAL A 1 246 ? 38.827 3.900 2.786 1.00 34.31 246 VAL A N 1
ATOM 1719 C CA . VAL A 1 246 ? 39.265 4.503 4.055 1.00 35.76 246 VAL A CA 1
ATOM 1720 C C . VAL A 1 246 ? 38.148 4.528 5.124 1.00 36.72 246 VAL A C 1
ATOM 1721 O O . VAL A 1 246 ? 37.042 5.018 4.913 1.00 36.05 246 VAL A O 1
ATOM 1725 N N . THR A 1 247 ? 38.480 3.963 6.270 1.00 39.05 247 THR A N 1
ATOM 1726 C CA . THR A 1 247 ? 37.565 3.801 7.378 1.00 41.40 247 THR A CA 1
ATOM 1727 C C . THR A 1 247 ? 37.840 4.873 8.416 1.00 45.32 247 THR A C 1
ATOM 1728 O O . THR A 1 247 ? 39.006 5.152 8.762 1.00 44.34 247 THR A O 1
ATOM 1732 N N . GLU A 1 248 ? 36.749 5.474 8.880 1.00 48.27 248 GLU A N 1
ATOM 1733 C CA . GLU A 1 248 ? 36.779 6.382 9.982 1.00 52.45 248 GLU A CA 1
ATOM 1734 C C . GLU A 1 248 ? 37.376 5.624 11.201 1.00 54.12 248 GLU A C 1
ATOM 1735 O O . GLU A 1 248 ? 36.845 4.597 11.640 1.00 54.86 248 GLU A O 1
ATOM 1741 N N . THR A 1 249 ? 38.520 6.110 11.686 1.00 56.52 249 THR A N 1
ATOM 1742 C CA . THR A 1 249 ? 39.405 5.337 12.596 1.00 58.29 249 THR A CA 1
ATOM 1743 C C . THR A 1 249 ? 38.961 5.260 14.093 1.00 58.64 249 THR A C 1
ATOM 1744 O O . THR A 1 249 ? 38.951 4.167 14.719 1.00 58.66 249 THR A O 1
ATOM 1748 N N . GLN A 1 250 ? 38.563 6.384 14.643 1.00 58.99 250 GLN A N 1
ATOM 1749 C CA . GLN A 1 250 ? 37.789 6.333 15.851 1.00 58.87 250 GLN A CA 1
ATOM 1750 C C . GLN A 1 250 ? 36.392 5.777 15.609 1.00 58.33 250 GLN A C 1
ATOM 1751 O O . GLN A 1 250 ? 35.818 5.172 16.481 1.00 59.25 250 GLN A O 1
ATOM 1757 N N . LYS A 1 251 ? 35.868 5.945 14.399 1.00 56.55 251 LYS A N 1
ATOM 1758 C CA . LYS A 1 251 ? 34.549 5.416 14.021 1.00 54.51 251 LYS A CA 1
ATOM 1759 C C . LYS A 1 251 ? 34.629 4.302 12.998 1.00 52.31 251 LYS A C 1
ATOM 1760 O O . LYS A 1 251 ? 34.599 4.549 11.812 1.00 52.19 251 LYS A O 1
ATOM 1766 N N . ARG A 1 252 ? 34.709 3.065 13.426 1.00 48.30 252 ARG A N 1
ATOM 1767 C CA . ARG A 1 252 ? 34.859 2.089 12.381 1.00 45.14 252 ARG A CA 1
ATOM 1768 C C . ARG A 1 252 ? 33.519 1.685 11.748 1.00 42.21 252 ARG A C 1
ATOM 1769 O O . ARG A 1 252 ? 33.429 0.671 11.097 1.00 41.58 252 ARG A O 1
ATOM 1777 N N . THR A 1 253 ? 32.500 2.516 11.970 1.00 38.69 253 THR A N 1
ATOM 1778 C CA . THR A 1 253 ? 31.119 2.275 11.514 1.00 36.02 253 THR A CA 1
ATOM 1779 C C . THR A 1 253 ? 30.808 3.111 10.246 1.00 34.57 253 THR A C 1
ATOM 1780 O O . THR A 1 253 ? 29.701 3.025 9.715 1.00 32.33 253 THR A O 1
ATOM 1784 N N . SER A 1 254 ? 31.771 3.927 9.801 1.00 32.87 254 SER A N 1
ATOM 1785 C CA . SER A 1 254 ? 31.695 4.616 8.494 1.00 33.12 254 SER A CA 1
ATOM 1786 C C . SER A 1 254 ? 32.919 4.274 7.671 1.00 31.74 254 SER A C 1
ATOM 1787 O O . SER A 1 254 ? 34.014 4.126 8.222 1.00 32.18 254 SER A O 1
ATOM 1790 N N . ALA A 1 255 ? 32.730 4.072 6.370 1.00 29.99 255 ALA A N 1
ATOM 1791 C CA . ALA A 1 255 ? 33.862 3.929 5.429 1.00 28.24 255 ALA A CA 1
ATOM 1792 C C . ALA A 1 255 ? 33.511 4.526 4.045 1.00 28.40 255 ALA A C 1
ATOM 1793 O O . ALA A 1 255 ? 32.342 4.582 3.635 1.00 27.16 255 ALA A O 1
ATOM 1795 N N . THR A 1 256 ? 34.546 4.960 3.335 1.00 27.78 256 THR A N 1
ATOM 1796 C CA . THR A 1 256 ? 34.377 5.597 2.041 1.00 26.46 256 THR A CA 1
ATOM 1797 C C . THR A 1 256 ? 35.232 4.896 1.006 1.00 26.37 256 THR A C 1
ATOM 1798 O O . THR A 1 256 ? 36.469 4.811 1.133 1.00 27.42 256 THR A O 1
ATOM 1802 N N . LEU A 1 257 ? 34.580 4.438 -0.053 1.00 26.31 257 LEU A N 1
ATOM 1803 C CA . LEU A 1 257 ? 35.290 3.879 -1.202 1.00 24.90 257 LEU A CA 1
ATOM 1804 C C . LEU A 1 257 ? 35.488 4.994 -2.249 1.00 26.60 257 LEU A C 1
ATOM 1805 O O . LEU A 1 257 ? 34.560 5.744 -2.525 1.00 26.49 257 LEU A O 1
ATOM 1810 N N . THR A 1 258 ? 36.723 5.137 -2.753 1.00 26.77 258 THR A N 1
ATOM 1811 C CA . THR A 1 258 ? 37.048 6.069 -3.846 1.00 27.36 258 THR A CA 1
ATOM 1812 C C . THR A 1 258 ? 37.706 5.249 -4.918 1.00 28.55 258 THR A C 1
ATOM 1813 O O . THR A 1 258 ? 38.795 4.689 -4.702 1.00 27.13 258 THR A O 1
ATOM 1817 N N . ILE A 1 259 ? 37.020 5.094 -6.049 1.00 29.79 259 ILE A N 1
ATOM 1818 C CA . ILE A 1 259 ? 37.594 4.428 -7.195 1.00 30.29 259 ILE A CA 1
ATOM 1819 C C . ILE A 1 259 ? 38.309 5.508 -8.002 1.00 30.62 259 ILE A C 1
ATOM 1820 O O . ILE A 1 259 ? 37.639 6.382 -8.489 1.00 31.52 259 ILE A O 1
ATOM 1825 N N . PRO A 1 260 ? 39.658 5.441 -8.142 1.00 31.10 260 PRO A N 1
ATOM 1826 C CA . PRO A 1 260 ? 40.370 6.459 -8.938 1.00 32.74 260 PRO A CA 1
ATOM 1827 C C . PRO A 1 260 ? 39.730 6.601 -10.335 1.00 33.51 260 PRO A C 1
ATOM 1828 O O . PRO A 1 260 ? 39.284 5.606 -10.951 1.00 31.84 260 PRO A O 1
ATOM 1832 N N . GLN A 1 261 ? 39.583 7.833 -10.819 1.00 34.69 261 GLN A N 1
ATOM 1833 C CA . GLN A 1 261 ? 38.671 8.019 -11.971 1.00 36.11 261 GLN A CA 1
ATOM 1834 C C . GLN A 1 261 ? 39.065 7.280 -13.238 1.00 37.31 261 GLN A C 1
ATOM 1835 O O . GLN A 1 261 ? 38.213 6.977 -14.048 1.00 39.23 261 GLN A O 1
ATOM 1841 N N . THR A 1 262 ? 40.341 7.001 -13.417 1.00 37.62 262 THR A N 1
ATOM 1842 C CA . THR A 1 262 ? 40.826 6.230 -14.549 1.00 37.80 262 THR A CA 1
ATOM 1843 C C . THR A 1 262 ? 40.781 4.705 -14.341 1.00 37.44 262 THR A C 1
ATOM 1844 O O . THR A 1 262 ? 41.163 3.937 -15.237 1.00 37.26 262 THR A O 1
ATOM 1848 N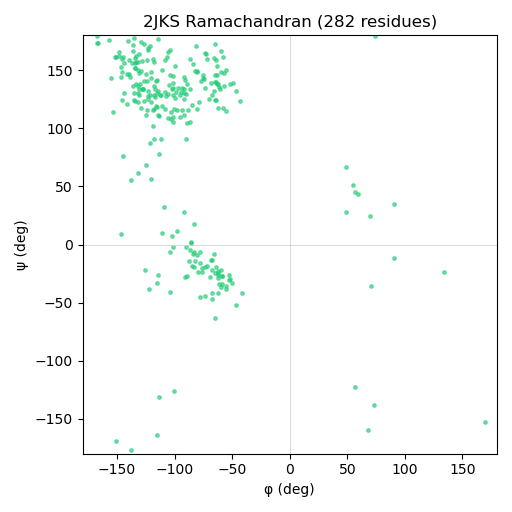 N . ASP A 1 263 ? 40.290 4.275 -13.180 1.00 36.97 263 ASP A N 1
ATOM 1849 C CA . ASP A 1 263 ? 40.325 2.846 -12.784 1.00 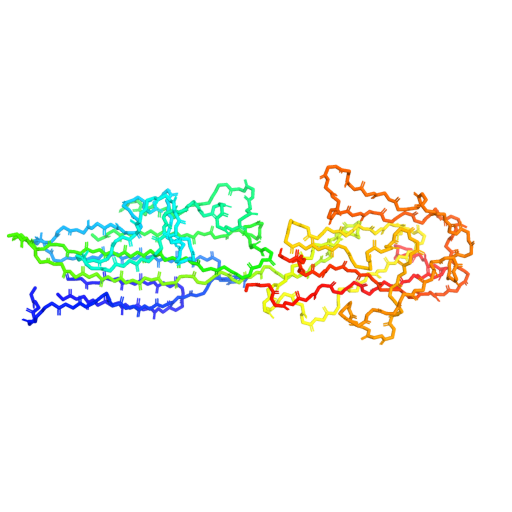35.88 263 ASP A CA 1
ATOM 1850 C C . ASP A 1 263 ? 38.938 2.162 -12.734 1.00 35.17 263 ASP A C 1
ATOM 1851 O O . ASP A 1 263 ? 38.820 1.062 -12.208 1.00 34.35 263 ASP A O 1
ATOM 1856 N N . LEU A 1 264 ? 37.920 2.846 -13.236 1.00 34.03 264 LEU A N 1
ATOM 1857 C CA . LEU A 1 264 ? 36.574 2.315 -13.386 1.00 33.94 264 LEU A CA 1
ATOM 1858 C C . LEU A 1 264 ? 36.615 1.166 -14.397 1.00 34.14 264 LEU A C 1
ATOM 1859 O O . LEU A 1 264 ? 37.435 1.190 -15.334 1.00 33.40 264 LEU A O 1
ATOM 1864 N N . PRO A 1 265 ? 35.765 0.131 -14.184 1.00 34.30 265 PRO A N 1
ATOM 1865 C CA . PRO A 1 265 ? 35.765 -1.041 -15.080 1.00 33.52 265 PRO A CA 1
ATOM 1866 C C . PRO A 1 265 ? 35.294 -0.675 -16.503 1.00 32.26 265 PRO A C 1
ATOM 1867 O O . PRO A 1 265 ? 34.619 0.338 -16.708 1.00 32.77 265 PRO A O 1
ATOM 1871 N N . GLU A 1 266 ? 35.639 -1.531 -17.460 1.00 31.07 266 GLU A N 1
ATOM 1872 C CA . GLU A 1 266 ? 35.321 -1.310 -18.862 1.00 30.20 266 GLU A CA 1
ATOM 1873 C C . GLU A 1 266 ? 33.931 -1.768 -19.189 1.00 29.41 266 GLU A C 1
ATOM 1874 O O . GLU A 1 266 ? 33.456 -1.488 -20.274 1.00 30.81 266 GLU A O 1
ATOM 1880 N N . ALA A 1 267 ? 33.269 -2.446 -18.239 1.00 27.82 267 ALA A N 1
ATOM 1881 C CA . ALA A 1 267 ? 31.886 -2.835 -18.353 1.00 27.09 267 ALA A CA 1
ATOM 1882 C C . ALA A 1 267 ? 31.192 -2.572 -17.017 1.00 26.86 267 ALA A C 1
ATOM 1883 O O . ALA A 1 267 ? 31.866 -2.516 -15.989 1.00 27.36 267 ALA A O 1
ATOM 1885 N N . ASP A 1 268 ? 29.875 -2.404 -17.069 1.00 26.05 268 ASP A N 1
ATOM 1886 C CA . ASP A 1 268 ? 29.050 -2.083 -15.872 1.00 26.11 268 ASP A CA 1
ATOM 1887 C C . ASP A 1 268 ? 29.214 -3.272 -14.920 1.00 26.15 268 ASP A C 1
ATOM 1888 O O . ASP A 1 268 ? 29.265 -4.426 -15.372 1.00 25.43 268 ASP A O 1
ATOM 1893 N N . GLN A 1 269 ? 29.359 -2.995 -13.630 1.00 25.34 269 GLN A N 1
ATOM 1894 C CA . GLN A 1 269 ? 29.436 -4.047 -12.610 1.00 26.03 269 GLN A CA 1
ATOM 1895 C C . GLN A 1 269 ? 28.440 -3.668 -11.494 1.00 26.24 269 GLN A C 1
ATOM 1896 O O . GLN A 1 269 ? 27.992 -2.530 -11.391 1.00 27.04 269 GLN A O 1
ATOM 1902 N N . GLN A 1 270 ? 28.095 -4.613 -10.642 1.00 26.81 270 GLN A N 1
ATOM 1903 C CA . GLN A 1 270 ? 27.189 -4.265 -9.524 1.00 25.49 270 GLN A CA 1
ATOM 1904 C C . GLN A 1 270 ? 27.7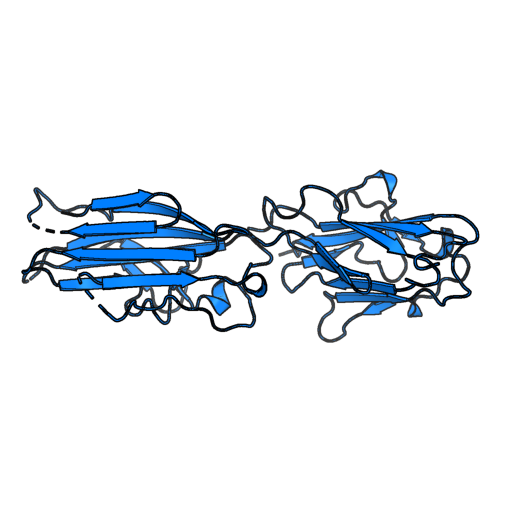63 -4.987 -8.352 1.00 25.57 270 GLN A C 1
ATOM 1905 O O . GLN A 1 270 ? 28.355 -6.075 -8.496 1.00 24.38 270 GLN A O 1
ATOM 1911 N N . PHE A 1 271 ? 27.676 -4.339 -7.194 1.00 25.35 271 PHE A N 1
ATOM 1912 C CA . PHE A 1 271 ? 28.133 -4.974 -5.958 1.00 25.80 271 PHE A CA 1
ATOM 1913 C C . PHE A 1 271 ? 27.200 -4.523 -4.836 1.00 25.44 271 PHE A C 1
ATOM 1914 O O . PHE A 1 271 ? 26.475 -3.533 -4.985 1.00 25.06 271 PHE A O 1
ATOM 1922 N N . LEU A 1 272 ? 27.212 -5.273 -3.730 1.00 23.41 272 LEU A N 1
ATOM 1923 C CA . LEU A 1 272 ? 26.368 -4.942 -2.601 1.00 24.67 272 LEU A CA 1
ATOM 1924 C C . LEU A 1 272 ? 27.215 -4.856 -1.327 1.00 24.43 272 LEU A C 1
ATOM 1925 O O . LEU A 1 272 ? 28.024 -5.694 -1.070 1.00 23.77 272 LEU A O 1
ATOM 1930 N N . VAL A 1 273 ? 27.004 -3.799 -0.548 1.00 25.11 273 VAL A N 1
ATOM 1931 C CA . VAL A 1 273 ? 27.470 -3.729 0.812 1.00 25.53 273 VAL A CA 1
ATOM 1932 C C . VAL A 1 273 ? 26.330 -3.110 1.647 1.00 26.21 273 VAL A C 1
ATOM 1933 O O . VAL A 1 273 ? 25.238 -2.874 1.148 1.00 25.28 273 VAL A O 1
ATOM 1937 N N . GLY A 1 274 ? 26.593 -2.893 2.928 1.00 25.97 274 GLY A N 1
ATOM 1938 C CA . GLY A 1 274 ? 25.616 -2.232 3.761 1.00 25.14 274 GLY A CA 1
ATOM 1939 C C . GLY A 1 274 ? 25.948 -2.280 5.225 1.00 25.55 274 GLY A C 1
ATOM 1940 O O . GLY A 1 274 ? 27.139 -2.337 5.629 1.00 23.83 274 GLY A O 1
ATOM 1941 N N . CYS A 1 275 ? 24.877 -2.214 6.021 1.00 25.64 275 CYS A N 1
ATOM 1942 C CA . CYS A 1 275 ? 24.969 -2.139 7.475 1.00 25.57 275 CYS A CA 1
ATOM 1943 C C . CYS A 1 275 ? 23.967 -3.086 8.076 1.00 26.32 275 CYS A C 1
ATOM 1944 O O . CYS A 1 275 ? 22.785 -3.106 7.699 1.00 24.24 275 CYS A O 1
ATOM 1947 N N . VAL A 1 276 ? 24.453 -3.901 9.015 1.00 27.32 276 VAL A N 1
ATOM 1948 C CA . VAL A 1 276 ? 23.574 -4.771 9.806 1.00 28.98 276 VAL A CA 1
ATOM 1949 C C . VAL A 1 276 ? 23.533 -4.289 11.254 1.00 30.63 276 VAL A C 1
ATOM 1950 O O . VAL A 1 276 ? 24.496 -3.648 11.717 1.00 29.94 276 VAL A O 1
ATOM 1954 N N . PRO A 1 277 ? 22.391 -4.516 11.957 1.00 32.47 277 PRO A N 1
ATOM 1955 C CA . PRO A 1 277 ? 22.341 -4.095 13.369 1.00 35.10 277 PRO A CA 1
ATOM 1956 C C . PRO A 1 277 ? 23.471 -4.762 14.146 1.00 37.58 277 PRO A C 1
ATOM 1957 O O . PRO A 1 277 ? 23.751 -5.967 13.925 1.00 36.80 277 PRO A O 1
ATOM 1961 N N . LYS A 1 278 ? 24.145 -3.998 15.000 1.00 41.16 278 LYS A N 1
ATOM 1962 C CA . LYS A 1 278 ? 25.403 -4.480 15.552 1.00 45.91 278 LYS A CA 1
ATOM 1963 C C . LYS A 1 278 ? 25.245 -5.707 16.438 1.00 48.43 278 LYS A C 1
ATOM 1964 O O . LYS A 1 278 ? 24.265 -5.833 17.169 1.00 48.40 278 LYS A O 1
ATOM 1970 N N . LYS A 1 279 ? 26.197 -6.635 16.294 1.00 52.54 279 LYS A N 1
ATOM 1971 C CA . LYS A 1 279 ? 26.215 -7.874 17.070 1.00 56.14 279 LYS A CA 1
ATOM 1972 C C . LYS A 1 279 ? 26.354 -7.427 18.513 1.00 57.94 279 LYS A C 1
ATOM 1973 O O . LYS A 1 279 ? 27.333 -6.757 18.906 1.00 58.97 279 LYS A O 1
ATOM 1979 N N . THR A 1 280 ? 25.331 -7.763 19.280 1.00 59.54 280 THR A N 1
ATOM 1980 C CA . THR A 1 280 ? 25.048 -7.065 20.511 1.00 60.87 280 THR A CA 1
ATOM 1981 C C . THR A 1 280 ? 25.532 -7.807 21.759 1.00 61.07 280 THR A C 1
ATOM 1982 O O . THR A 1 280 ? 26.642 -7.543 22.237 1.00 61.36 280 THR A O 1
ATOM 1986 N N . ALA A 1 296 ? 13.699 -2.824 18.181 1.00 42.59 296 ALA A N 1
ATOM 1987 C CA . ALA A 1 296 ? 14.084 -1.485 17.743 1.00 41.57 296 ALA A CA 1
ATOM 1988 C C . ALA A 1 296 ? 14.884 -1.537 16.414 1.00 41.29 296 ALA A C 1
ATOM 1989 O O . ALA A 1 296 ? 14.757 -0.665 15.513 1.00 38.40 296 ALA A O 1
ATOM 1991 N N . ALA A 1 297 ? 15.691 -2.595 16.297 1.00 40.66 297 ALA A N 1
ATOM 1992 C CA . ALA A 1 297 ? 16.596 -2.750 15.154 1.00 40.83 297 ALA A CA 1
ATOM 1993 C C . ALA A 1 297 ? 16.321 -4.028 14.348 1.00 40.90 297 ALA A C 1
ATOM 1994 O O . ALA A 1 297 ? 17.209 -4.851 14.193 1.00 41.93 297 ALA A O 1
ATOM 1996 N N . PRO A 1 298 ? 15.080 -4.210 13.855 1.00 41.27 298 PRO A N 1
ATOM 1997 C CA . PRO A 1 298 ? 14.927 -5.487 13.239 1.00 40.41 298 PRO A CA 1
ATOM 1998 C C . PRO A 1 298 ? 15.504 -5.549 11.814 1.00 39.19 298 PRO A C 1
ATOM 1999 O O . PRO A 1 298 ? 15.876 -6.643 11.401 1.00 41.03 298 PRO A O 1
ATOM 2003 N N . THR A 1 299 ? 15.644 -4.429 11.081 1.00 35.50 299 THR A N 1
ATOM 2004 C CA . THR A 1 299 ? 16.010 -4.577 9.667 1.00 31.61 299 THR A CA 1
ATOM 2005 C C . THR A 1 299 ? 17.452 -4.197 9.334 1.00 29.91 299 THR A C 1
ATOM 2006 O O . THR A 1 299 ? 18.103 -3.452 10.072 1.00 29.08 299 THR A O 1
ATOM 2010 N N . SER A 1 300 ? 17.932 -4.661 8.182 1.00 28.25 300 SER A N 1
ATOM 2011 C CA . SER A 1 300 ? 19.273 -4.288 7.700 1.00 26.61 300 SER A CA 1
ATOM 2012 C C . SER A 1 300 ? 19.207 -3.345 6.504 1.00 26.56 300 SER A C 1
ATOM 2013 O O . SER A 1 300 ? 18.221 -3.294 5.778 1.00 25.43 300 SER A O 1
ATOM 2016 N N . CYS A 1 301 ? 20.302 -2.635 6.306 1.00 25.90 301 CYS A N 1
ATOM 2017 C CA . CYS A 1 301 ? 20.438 -1.650 5.258 1.00 23.94 301 CYS A CA 1
ATOM 2018 C C . CYS A 1 301 ? 21.278 -2.203 4.106 1.00 23.53 301 CYS A C 1
ATOM 2019 O O . CYS A 1 301 ? 22.485 -2.441 4.265 1.00 22.81 301 CYS A O 1
ATOM 2022 N N . THR A 1 302 ? 20.639 -2.379 2.934 1.00 22.25 302 THR A N 1
ATOM 2023 C CA . THR A 1 302 ? 21.334 -2.949 1.798 1.00 23.31 302 THR A CA 1
ATOM 2024 C C . THR A 1 302 ? 21.622 -1.837 0.823 1.00 22.71 302 THR A C 1
ATOM 2025 O O . THR A 1 302 ? 20.696 -1.091 0.444 1.00 22.83 302 THR A O 1
ATOM 2029 N N . VAL A 1 303 ? 22.881 -1.741 0.385 1.00 22.48 303 VAL A N 1
ATOM 2030 C CA . VAL A 1 303 ? 23.232 -0.725 -0.563 1.00 22.10 303 VAL A CA 1
ATOM 2031 C C . VAL A 1 303 ? 23.626 -1.452 -1.841 1.00 23.58 303 VAL A C 1
ATOM 2032 O O . VAL A 1 303 ? 24.671 -2.125 -1.860 1.00 23.30 303 VAL A O 1
ATOM 2036 N N . LEU A 1 304 ? 22.784 -1.304 -2.873 1.00 22.96 304 LEU A N 1
ATOM 2037 C CA . LEU A 1 304 ? 23.022 -1.893 -4.185 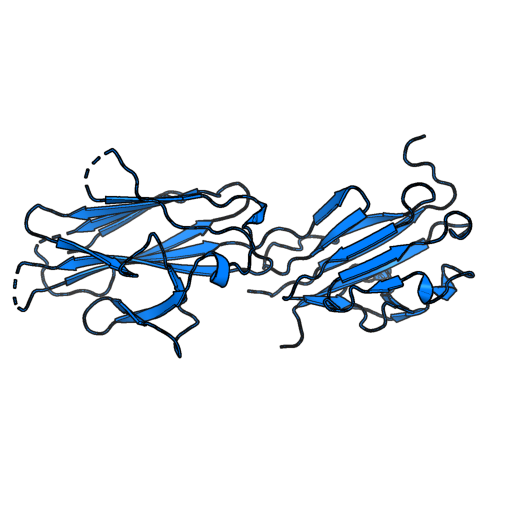1.00 23.62 304 LEU A CA 1
ATOM 2038 C C . LEU A 1 304 ? 23.669 -0.910 -5.101 1.00 22.51 304 LEU A C 1
ATOM 2039 O O . LEU A 1 304 ? 23.045 0.061 -5.542 1.00 22.20 304 LEU A O 1
ATOM 2044 N N . VAL A 1 305 ? 24.932 -1.167 -5.394 1.00 22.10 305 VAL A N 1
ATOM 2045 C CA . VAL A 1 305 ? 25.734 -0.243 -6.184 1.00 22.99 305 VAL A CA 1
ATOM 2046 C C . VAL A 1 305 ? 25.837 -0.740 -7.628 1.00 22.80 305 VAL A C 1
ATOM 2047 O O . VAL A 1 305 ? 26.231 -1.881 -7.881 1.00 22.42 305 VAL A O 1
ATOM 2051 N N . THR A 1 306 ? 25.519 0.157 -8.554 1.00 22.85 306 THR A N 1
ATOM 2052 C CA . THR A 1 306 ? 25.729 -0.087 -9.934 1.00 23.80 306 THR A CA 1
ATOM 2053 C C . THR A 1 306 ? 26.880 0.790 -10.400 1.00 24.22 306 THR A C 1
ATOM 2054 O O . THR A 1 306 ? 26.769 2.011 -10.395 1.00 24.65 306 THR A O 1
ATOM 2058 N N . VAL A 1 307 ? 27.965 0.158 -10.825 1.00 23.77 307 VAL A N 1
ATOM 2059 C CA . VAL A 1 307 ? 29.109 0.876 -11.342 1.00 25.22 307 VAL A CA 1
ATOM 2060 C C . VAL A 1 307 ? 28.944 1.009 -12.871 1.00 26.26 307 VAL A C 1
ATOM 2061 O O . VAL A 1 307 ? 29.006 0.008 -13.637 1.00 26.13 307 VAL A O 1
ATOM 2065 N N . LYS A 1 308 ? 28.726 2.245 -13.320 1.00 26.49 308 LYS A N 1
ATOM 2066 C CA . LYS A 1 308 ? 28.402 2.472 -14.751 1.00 27.86 308 LYS A CA 1
ATOM 2067 C C . LYS A 1 308 ? 29.720 2.780 -15.478 1.00 28.87 308 LYS A C 1
ATOM 2068 O O . LYS A 1 308 ? 30.441 3.751 -15.138 1.00 29.99 308 LYS A O 1
ATOM 2074 N N . ALA A 1 309 ? 30.070 1.879 -16.397 1.00 28.73 309 ALA A N 1
ATOM 2075 C CA . ALA A 1 309 ? 31.167 2.099 -17.314 1.00 29.14 309 ALA A CA 1
ATOM 2076 C C . ALA A 1 309 ? 30.703 3.123 -18.375 1.00 29.22 309 ALA A C 1
ATOM 2077 O O . ALA A 1 309 ? 29.520 3.123 -18.816 1.00 30.55 309 ALA A O 1
ATOM 2079 N N . HIS A 1 310 ? 31.636 3.977 -18.741 1.00 28.11 310 HIS A N 1
ATOM 2080 C CA . HIS A 1 310 ? 31.498 4.941 -19.849 1.00 28.61 310 HIS A CA 1
ATOM 2081 C C . HIS A 1 310 ? 30.281 5.834 -19.721 1.00 28.71 310 HIS A C 1
ATOM 2082 O O . HIS A 1 310 ? 29.530 6.047 -20.698 1.00 29.39 310 HIS A O 1
ATOM 2089 N N . HIS A 1 311 ? 30.166 6.428 -18.555 1.00 26.44 311 HIS A N 1
ATOM 2090 C CA . HIS A 1 311 ? 28.976 7.130 -18.187 1.00 27.28 311 HIS A CA 1
ATOM 2091 C C . HIS A 1 311 ? 29.369 8.526 -17.716 1.00 27.67 311 HIS A C 1
ATOM 2092 O O . HIS A 1 311 ? 30.273 8.688 -16.883 1.00 26.93 311 HIS A O 1
ATOM 2099 N N . HIS A 1 312 ? 28.627 9.502 -18.231 1.00 27.08 312 HIS A N 1
ATOM 2100 C CA . HIS A 1 312 ? 28.747 10.892 -17.841 1.00 29.28 312 HIS A CA 1
ATOM 2101 C C . HIS A 1 312 ? 27.429 11.290 -17.272 1.00 27.87 312 HIS A C 1
ATOM 2102 O O . HIS A 1 312 ? 26.504 11.596 -17.983 1.00 28.23 312 HIS A O 1
ATOM 2109 N N . HIS A 1 313 ? 27.400 11.337 -15.972 1.00 28.43 313 HIS A N 1
ATOM 2110 C CA . HIS A 1 313 ? 26.155 11.519 -15.275 1.00 29.04 313 HIS A CA 1
ATOM 2111 C C . HIS A 1 313 ? 25.585 12.920 -15.546 1.00 31.88 313 HIS A C 1
ATOM 2112 O O . HIS A 1 313 ? 24.435 13.072 -15.878 1.00 30.76 313 HIS A O 1
ATOM 2119 N N . HIS A 1 314 ? 26.418 13.942 -15.444 1.00 34.93 314 HIS A N 1
ATOM 2120 C CA . HIS A 1 314 ? 25.943 15.297 -15.695 1.00 39.80 314 HIS A CA 1
ATOM 2121 C C . HIS A 1 314 ? 25.962 15.784 -17.153 1.00 42.05 314 HIS A C 1
ATOM 2122 O O . HIS A 1 314 ? 25.502 16.882 -17.419 1.00 43.39 314 HIS A O 1
ATOM 2129 N N . HIS A 1 315 ? 26.502 14.990 -18.079 1.00 44.47 315 HIS A N 1
ATOM 2130 C CA . HIS A 1 315 ? 26.699 15.417 -19.473 1.00 46.54 315 HIS A CA 1
ATOM 2131 C C . HIS A 1 315 ? 26.260 14.346 -20.485 1.00 47.13 315 HIS A C 1
ATOM 2132 O O . HIS A 1 315 ? 25.119 13.858 -20.432 1.00 46.99 315 HIS A O 1
#

Solvent-accessible surface area: 15071 Å² total; per-residue (Å²): 79,30,150,29,62,57,63,51,16,59,1,58,1,48,14,136,52,147,135,108,52,109,40,49,74,23,60,10,52,0,18,166,74,137,32,57,0,21,0,45,0,26,37,82,193,84,31,78,35,61,13,10,2,119,60,6,71,112,30,2,0,17,53,170,84,87,126,86,41,88,64,2,124,4,27,118,143,22,72,6,5,0,39,18,51,3,57,93,19,1,93,20,145,72,124,7,46,2,141,45,65,150,236,100,85,77,9,28,1,98,4,76,95,93,0,7,0,36,6,38,35,31,0,2,0,0,0,27,3,50,37,131,163,41,151,48,9,4,0,55,0,34,0,52,1,86,14,66,57,14,56,75,59,147,117,5,44,0,38,0,0,0,0,174,62,2,30,108,104,42,16,116,5,21,0,0,51,55,40,22,44,0,23,1,44,0,23,66,28,0,32,15,39,5,118,68,28,30,68,38,13,0,48,7,120,29,87,32,0,95,147,35,72,71,42,137,0,44,128,22,0,109,124,17,108,119,82,12,17,93,39,104,109,160,132,180,24,22,2,39,0,54,0,51,100,123,27,23,11,139,57,91,48,74,0,0,3,0,0,30,40,85,191,181,69,34,86,36,13,0,10,0,10,0,29,0,66,15,143,50,115,88,122,180

B-factor: mean 37.32, std 10.95, range [20.44, 77.13]

Sequence (284 aa):
TSRLTVAGSDAKCDFPATQDSPPVSGSLTLSKGRMTATFECSATQALSISTIPTNIEQNVCDPKKTTNGTVCQFGANGSAGTEVTLKDLLETDRIVNWKVNEQSQKWSLELHNEDLPLTDKAFVVGCQATSASGKTAACKLTVNVEARASSLAENNVVTCAYGKGSNPNPVEVEMSTEKNTLTINCGSDGSLQPTTYAEEYCVADSKDVNRCSTTRFVEIFPKFLKSWWVTETQKRTSATLTIPQTDLPEADQQFLVGCVPKKTAAPTSCTVLVTVKAHHHHHH